Protein AF-A0A662I6E3-F1 (afdb_monomer)

Secondary structure (DSSP, 8-state):
---------------EEEEE------GGG-SEEEEE---TT-EEEEEEEESSSEEEEEEEEEEEEEE-TT-HHHHHH-EEEEEEE-TT--EEEEEEEEGGGTS-EEEPPTT-----TTS-EEEEEEEEEEE-SEEEEEEEE---EE-TTSS-EEEEEEEEEEEEEETTEEEPPS---EEEEETTEEEEE-SS-BSEEEEEEEPP-EEEEEE-TTS-TT-EEEEEETTEEEEEETT-EEEEEE-TT---EEE-----

Radius of gyration: 23.13 Å; Cα contacts (8 Å, |Δi|>4): 622; chains: 1; bounding box: 51×29×77 Å

Mean predicted aligned error: 9.6 Å

Structure (mmCIF, N/CA/C/O backbone):
data_AF-A0A662I6E3-F1
#
_entry.id   AF-A0A662I6E3-F1
#
loop_
_atom_site.group_PDB
_atom_site.id
_atom_site.type_symbol
_atom_site.label_atom_id
_atom_site.label_alt_id
_atom_site.label_comp_id
_atom_site.label_asym_id
_atom_site.label_entity_id
_atom_site.label_seq_id
_atom_site.pdbx_PDB_ins_code
_atom_site.Cartn_x
_atom_site.Cartn_y
_atom_site.Cartn_z
_atom_site.occupancy
_atom_site.B_iso_or_equiv
_atom_site.auth_seq_id
_atom_site.auth_comp_id
_atom_site.auth_asym_id
_atom_site.auth_atom_id
_atom_site.pdbx_PDB_model_num
ATOM 1 N N . MET A 1 1 ? -16.739 -11.216 46.191 1.00 29.22 1 MET A N 1
ATOM 2 C CA . MET A 1 1 ? -16.963 -11.910 44.902 1.00 29.22 1 MET A CA 1
ATOM 3 C C . MET A 1 1 ? -17.514 -10.878 43.928 1.00 29.22 1 MET A C 1
ATOM 5 O O . MET A 1 1 ? -18.617 -10.405 44.151 1.00 29.22 1 MET A O 1
ATOM 9 N N . ALA A 1 2 ? -16.731 -10.433 42.945 1.00 30.12 2 ALA A N 1
ATOM 10 C CA . ALA A 1 2 ? -17.175 -9.430 41.974 1.00 30.12 2 ALA A CA 1
ATOM 11 C C . ALA A 1 2 ? -17.729 -10.148 40.736 1.00 30.12 2 ALA A C 1
ATOM 13 O O . ALA A 1 2 ? -16.976 -10.800 40.016 1.00 30.12 2 ALA A O 1
ATOM 14 N N . ALA A 1 3 ? -19.041 -10.071 40.520 1.00 27.94 3 ALA A N 1
ATOM 15 C CA . ALA A 1 3 ? -19.680 -10.604 39.324 1.00 27.94 3 ALA A CA 1
ATOM 16 C C . ALA A 1 3 ? -19.632 -9.544 38.213 1.00 27.94 3 ALA A C 1
ATOM 18 O O . ALA A 1 3 ? -20.224 -8.475 38.343 1.00 27.94 3 ALA A O 1
ATOM 19 N N . ILE A 1 4 ? -18.912 -9.831 37.128 1.00 38.44 4 ILE A N 1
ATOM 20 C CA . ILE A 1 4 ? -18.958 -9.043 35.892 1.00 38.44 4 ILE A CA 1
ATOM 21 C C . ILE A 1 4 ? -20.093 -9.629 35.052 1.00 38.44 4 ILE A C 1
ATOM 23 O O . ILE A 1 4 ? -19.960 -10.723 34.507 1.00 38.44 4 ILE A O 1
ATOM 27 N N . LEU A 1 5 ? -21.224 -8.927 34.967 1.00 31.83 5 LEU A N 1
ATOM 28 C CA . LEU A 1 5 ? -22.332 -9.341 34.108 1.00 31.83 5 LEU A CA 1
ATOM 29 C C . LEU A 1 5 ? -22.054 -8.873 32.669 1.00 31.83 5 LEU A C 1
ATOM 31 O O . LEU A 1 5 ? -22.166 -7.690 32.351 1.00 31.83 5 LEU A O 1
ATOM 35 N N . LEU A 1 6 ? -21.665 -9.805 31.799 1.00 37.31 6 LEU A N 1
ATOM 36 C CA . LEU A 1 6 ? -21.494 -9.581 30.362 1.00 37.31 6 LEU A CA 1
ATOM 37 C C . LEU A 1 6 ? -22.781 -9.988 29.641 1.00 37.31 6 LEU A C 1
ATOM 39 O O . LEU A 1 6 ? -22.983 -11.157 29.335 1.00 37.31 6 LEU A O 1
ATOM 43 N N . ALA A 1 7 ? -23.658 -9.024 29.367 1.00 37.41 7 ALA A N 1
ATOM 44 C CA . ALA A 1 7 ? -24.759 -9.233 28.433 1.00 37.41 7 ALA A CA 1
ATOM 45 C C . ALA A 1 7 ? -24.257 -8.955 27.007 1.00 37.41 7 ALA A C 1
ATOM 47 O O . ALA A 1 7 ? -23.976 -7.809 26.652 1.00 37.41 7 ALA A O 1
ATOM 48 N N . SER A 1 8 ? -24.110 -10.004 26.199 1.00 40.50 8 SER A N 1
ATOM 49 C CA . SER A 1 8 ? -23.739 -9.927 24.785 1.00 40.50 8 SER A CA 1
ATOM 50 C C . SER A 1 8 ? -24.981 -10.094 23.906 1.00 40.50 8 SER A C 1
ATOM 52 O O . SER A 1 8 ? -25.594 -11.155 23.856 1.00 40.50 8 SER A O 1
ATOM 54 N N . PHE A 1 9 ? -25.352 -9.047 23.167 1.00 38.16 9 PHE A N 1
ATOM 55 C CA . PHE A 1 9 ? -26.290 -9.184 22.052 1.00 38.16 9 PHE A CA 1
ATOM 56 C C . PHE A 1 9 ? -25.518 -9.704 20.833 1.00 38.16 9 PHE A C 1
ATOM 58 O O . PHE A 1 9 ? -24.781 -8.954 20.190 1.00 38.16 9 PHE A O 1
ATOM 65 N N . MET A 1 10 ? -25.652 -10.998 20.531 1.00 38.78 10 MET A N 1
ATOM 66 C CA . MET A 1 10 ? -25.099 -11.589 19.311 1.00 38.78 10 MET A CA 1
ATOM 67 C C . MET A 1 10 ? -26.033 -11.309 18.130 1.00 38.78 10 MET A C 1
ATOM 69 O O . MET A 1 10 ? -27.008 -12.021 17.912 1.00 38.78 10 MET A O 1
ATOM 73 N N . CYS A 1 11 ? -25.734 -10.271 17.352 1.00 39.66 11 CYS A N 1
ATOM 74 C CA . CYS A 1 11 ? -26.300 -10.124 16.014 1.00 39.66 11 CYS A CA 1
ATOM 75 C C . CYS A 1 11 ? -25.330 -10.790 15.027 1.00 39.66 11 CYS A C 1
ATOM 77 O O . CYS A 1 11 ? -24.229 -10.281 14.807 1.00 39.66 11 CYS A O 1
ATOM 79 N N . SER A 1 12 ? -25.690 -11.957 14.480 1.00 40.47 12 SER A N 1
ATOM 80 C CA . SER A 1 12 ? -24.825 -12.706 13.560 1.00 40.47 12 SER A CA 1
ATOM 81 C C . SER A 1 12 ? -24.825 -12.067 12.165 1.00 40.47 12 SER A C 1
ATOM 83 O O . SER A 1 12 ? -25.516 -12.516 11.248 1.00 40.47 12 SER A O 1
ATOM 85 N N . CYS A 1 13 ? -24.042 -11.010 11.971 1.00 54.53 13 CYS A N 1
ATOM 86 C CA . CYS A 1 13 ? -23.680 -10.584 10.622 1.00 54.53 13 CYS A CA 1
ATOM 87 C C . CYS A 1 13 ? -22.580 -11.516 10.105 1.00 54.53 13 CYS A C 1
ATOM 89 O O . CYS A 1 13 ? -21.470 -11.517 10.637 1.00 54.53 13 CYS A O 1
ATOM 91 N N . LYS A 1 14 ? -22.889 -12.321 9.078 1.00 62.16 14 LYS A N 1
ATOM 92 C CA . LYS A 1 14 ? -21.886 -13.156 8.400 1.00 62.16 14 LYS A CA 1
ATOM 93 C C . LYS A 1 14 ? -20.721 -12.272 7.921 1.00 62.16 14 LYS A C 1
ATOM 95 O O . LYS A 1 14 ? -20.989 -11.200 7.369 1.00 62.16 14 LYS A O 1
ATOM 100 N N . PRO A 1 15 ? -19.457 -12.701 8.094 1.00 69.56 15 PRO A N 1
ATOM 101 C CA . PRO A 1 15 ? -18.309 -11.947 7.607 1.00 69.56 15 PRO A CA 1
ATOM 102 C C . PRO A 1 15 ? -18.427 -11.719 6.095 1.00 69.56 15 PRO A C 1
ATOM 104 O O . PRO A 1 15 ? -18.670 -12.662 5.340 1.00 69.56 15 PRO A O 1
ATOM 107 N N . LYS A 1 16 ? -18.292 -10.466 5.649 1.00 82.62 16 LYS A N 1
ATOM 108 C CA . LYS A 1 16 ? -18.404 -10.092 4.232 1.00 82.62 16 LYS A CA 1
ATOM 109 C C . LYS A 1 16 ? -17.028 -9.740 3.686 1.00 82.62 16 LYS A C 1
ATOM 111 O O . LYS A 1 16 ? -16.448 -8.742 4.113 1.00 82.62 16 LYS A O 1
ATOM 116 N N . SER A 1 17 ? -16.529 -10.527 2.737 1.00 92.31 17 SER A N 1
ATOM 117 C CA . SER A 1 17 ? -15.313 -10.185 1.995 1.00 92.31 17 SER A CA 1
ATOM 118 C C . SER A 1 17 ? -15.555 -8.966 1.108 1.00 92.31 17 SER A C 1
ATOM 120 O O . SER A 1 17 ? -16.603 -8.846 0.468 1.00 92.31 17 SER A O 1
ATOM 122 N N . VAL A 1 18 ? -14.593 -8.052 1.085 1.00 95.25 18 VAL A N 1
ATOM 123 C CA . VAL A 1 18 ? -14.627 -6.821 0.298 1.00 95.25 18 VAL A CA 1
ATOM 124 C C . VAL A 1 18 ? -13.259 -6.570 -0.327 1.00 95.25 18 VAL A C 1
ATOM 126 O O . VAL A 1 18 ? -12.227 -6.788 0.307 1.00 95.25 18 VAL A O 1
ATOM 129 N N . THR A 1 19 ? -13.266 -6.053 -1.551 1.00 97.12 19 THR A N 1
ATOM 130 C CA . THR A 1 19 ? -12.089 -5.462 -2.192 1.00 97.12 19 THR A CA 1
ATOM 131 C C . THR A 1 19 ? -12.363 -3.976 -2.350 1.00 97.12 19 THR A C 1
ATOM 133 O O . THR A 1 19 ? -13.330 -3.584 -3.001 1.00 97.12 19 THR A O 1
ATOM 136 N N . LEU A 1 20 ? -11.542 -3.144 -1.720 1.00 97.88 20 LEU A N 1
ATOM 137 C CA . LEU A 1 20 ? -11.624 -1.696 -1.824 1.00 97.88 20 LEU A CA 1
ATOM 138 C C . LEU A 1 20 ? -10.782 -1.237 -3.013 1.00 97.88 20 LEU A C 1
ATOM 140 O O . LEU A 1 20 ? -9.582 -1.509 -3.078 1.00 97.88 20 LEU A O 1
ATOM 144 N N . ILE A 1 21 ? -11.440 -0.549 -3.941 1.00 97.31 21 ILE A N 1
ATOM 145 C CA . ILE A 1 21 ? -10.888 -0.069 -5.207 1.00 97.31 21 ILE A CA 1
ATOM 146 C C . ILE A 1 21 ? -11.174 1.429 -5.278 1.00 97.31 21 ILE A C 1
ATOM 148 O O . ILE A 1 21 ? -12.312 1.843 -5.059 1.00 97.31 21 ILE A O 1
ATOM 152 N N . VAL A 1 22 ? -10.142 2.229 -5.539 1.00 96.50 22 VAL A N 1
ATOM 153 C CA . VAL A 1 22 ? -10.254 3.693 -5.696 1.00 96.50 22 VAL A CA 1
ATOM 154 C C . VAL A 1 22 ? -9.712 4.184 -7.038 1.00 96.50 22 VAL A C 1
ATOM 156 O O . VAL A 1 22 ? -9.749 5.381 -7.301 1.00 96.50 22 VAL A O 1
ATOM 159 N N . ASP A 1 23 ? -9.201 3.262 -7.856 1.00 95.00 23 ASP A N 1
ATOM 160 C CA . ASP A 1 23 ? -8.700 3.500 -9.205 1.00 95.00 23 ASP A CA 1
ATOM 161 C C . ASP A 1 23 ? -9.799 3.333 -10.268 1.00 95.00 23 ASP A C 1
ATOM 163 O O . ASP A 1 23 ? -10.765 2.591 -10.076 1.00 95.00 23 ASP A O 1
ATOM 167 N N . GLU A 1 24 ? -9.634 4.006 -11.409 1.00 93.38 24 GLU A N 1
ATOM 168 C CA . GLU A 1 24 ? -10.526 3.890 -12.580 1.00 93.38 24 GLU A CA 1
ATOM 169 C C . GLU A 1 24 ? -9.937 3.014 -13.703 1.00 93.38 24 GLU A C 1
ATOM 171 O O . GLU A 1 24 ? -10.413 3.033 -14.849 1.00 93.38 24 GLU A O 1
ATOM 176 N N . TYR A 1 25 ? -8.892 2.245 -13.385 1.00 88.25 25 TYR A N 1
ATOM 177 C CA . TYR A 1 25 ? -8.140 1.472 -14.364 1.00 88.25 25 TYR A CA 1
ATOM 178 C C . TYR A 1 25 ? -9.000 0.401 -15.034 1.00 88.25 25 TYR A C 1
ATOM 180 O O . TYR A 1 25 ? -9.703 -0.378 -14.383 1.00 88.25 25 TYR A O 1
ATOM 188 N N . LYS A 1 26 ? -8.903 0.359 -16.365 1.00 83.06 26 LYS A N 1
ATOM 189 C CA . LYS A 1 26 ? -9.436 -0.713 -17.202 1.00 83.06 26 LYS A CA 1
ATOM 190 C C . LYS A 1 26 ? -8.401 -1.058 -18.260 1.00 83.06 26 LYS A C 1
ATOM 192 O O . LYS A 1 26 ? -7.945 -0.167 -18.974 1.00 83.06 26 LYS A O 1
ATOM 197 N N . ASP A 1 27 ? -8.055 -2.334 -18.309 1.00 74.69 27 ASP A N 1
ATOM 198 C CA . ASP A 1 27 ? -6.959 -2.867 -19.114 1.00 74.69 27 ASP A CA 1
ATOM 199 C C . ASP A 1 27 ? -7.207 -2.701 -20.624 1.00 74.69 27 ASP A C 1
ATOM 201 O O . ASP A 1 27 ? -6.370 -2.196 -21.358 1.00 74.69 27 ASP A O 1
ATOM 205 N N . ASP A 1 28 ? -8.435 -2.976 -21.064 1.00 76.69 28 ASP A N 1
ATOM 206 C CA . ASP A 1 28 ? -8.891 -2.928 -22.460 1.00 76.69 28 ASP A CA 1
ATOM 207 C C . ASP A 1 28 ? -8.893 -1.532 -23.101 1.00 76.69 28 ASP A C 1
ATOM 209 O O . ASP A 1 28 ? -9.037 -1.404 -24.316 1.00 76.69 28 ASP A O 1
ATOM 213 N N . ARG A 1 29 ? -8.768 -0.476 -22.295 1.00 71.00 29 ARG A N 1
ATOM 214 C CA . ARG A 1 29 ? -8.809 0.912 -22.769 1.00 71.00 29 ARG A CA 1
ATOM 215 C C . ARG A 1 29 ? -7.434 1.545 -22.904 1.00 71.00 29 ARG A C 1
ATOM 217 O O . ARG A 1 29 ? -7.394 2.706 -23.302 1.00 71.00 29 ARG A O 1
ATOM 224 N N . CYS A 1 30 ? -6.358 0.853 -22.522 1.00 73.69 30 CYS A N 1
ATOM 225 C CA . CYS A 1 30 ? -5.085 1.517 -22.298 1.00 73.69 30 CYS A CA 1
ATOM 226 C C . CYS A 1 30 ? -3.969 1.150 -23.261 1.00 73.69 30 CYS A C 1
ATOM 228 O O . CYS A 1 30 ? -3.473 0.034 -23.224 1.00 73.69 30 CYS A O 1
ATOM 230 N N . GLU A 1 31 ? -3.543 2.125 -24.075 1.00 79.75 31 GLU A N 1
ATOM 231 C CA . GLU A 1 31 ? -2.404 1.959 -24.983 1.00 79.75 31 GLU A CA 1
ATOM 232 C C . GLU A 1 31 ? -1.093 2.001 -24.193 1.00 79.75 31 GLU A C 1
ATOM 234 O O . GLU A 1 31 ? -0.274 1.101 -24.316 1.00 79.75 31 GLU A O 1
ATOM 239 N N . ASN A 1 32 ? -0.915 3.010 -23.330 1.00 81.38 32 ASN A N 1
ATOM 240 C CA . ASN A 1 32 ? 0.232 3.092 -22.425 1.00 81.38 32 ASN A CA 1
ATOM 241 C C . ASN A 1 32 ? -0.200 3.495 -21.016 1.00 81.38 32 ASN A C 1
ATOM 243 O O . ASN A 1 32 ? -0.745 4.579 -20.794 1.00 81.38 32 ASN A O 1
ATOM 247 N N . GLN A 1 33 ? 0.122 2.650 -20.042 1.00 88.00 33 GLN A N 1
ATOM 248 C CA . GLN A 1 33 ? -0.055 2.959 -18.629 1.00 88.00 33 GLN A CA 1
ATOM 249 C C . GLN A 1 33 ? 1.194 3.620 -18.043 1.00 88.00 33 GLN A C 1
ATOM 251 O O . GLN A 1 33 ? 2.330 3.260 -18.360 1.00 88.00 33 GLN A O 1
ATOM 256 N N . TRP A 1 34 ? 0.994 4.569 -17.129 1.00 91.50 34 TRP A N 1
ATOM 257 C CA . TRP A 1 34 ? 2.099 5.172 -16.390 1.00 91.50 34 TRP A CA 1
ATOM 258 C C . TRP A 1 34 ? 2.487 4.339 -15.173 1.00 91.50 34 TRP A C 1
ATOM 260 O O . TRP A 1 34 ? 1.645 3.817 -14.445 1.00 91.50 34 TRP A O 1
ATOM 270 N N . PHE A 1 35 ? 3.790 4.285 -14.909 1.00 93.62 35 PHE A N 1
ATOM 271 C CA . PHE A 1 35 ? 4.342 3.588 -13.759 1.00 93.62 35 PHE A CA 1
ATOM 272 C C . PHE A 1 35 ? 5.299 4.482 -12.984 1.00 93.62 35 PHE A C 1
ATOM 274 O O . PHE A 1 35 ? 6.109 5.206 -13.567 1.00 93.62 35 PHE A O 1
ATOM 281 N N . TYR A 1 36 ? 5.256 4.373 -11.660 1.00 94.69 36 TYR A N 1
ATOM 282 C CA . TYR A 1 36 ? 6.105 5.148 -10.764 1.00 94.69 36 TYR A CA 1
ATOM 283 C C . TYR A 1 36 ? 6.921 4.256 -9.843 1.00 94.69 36 TYR A C 1
ATOM 285 O O . TYR A 1 36 ? 6.472 3.207 -9.386 1.00 94.69 36 TYR A O 1
ATOM 293 N N . THR A 1 37 ? 8.128 4.721 -9.543 1.00 95.69 37 THR A N 1
ATOM 294 C CA . THR A 1 37 ? 9.010 4.131 -8.546 1.00 95.69 37 THR A CA 1
ATOM 295 C C . THR A 1 37 ? 9.680 5.244 -7.755 1.00 95.69 37 THR A C 1
ATOM 297 O O . THR A 1 37 ? 9.936 6.332 -8.276 1.00 95.69 37 THR A O 1
ATOM 300 N N . TYR A 1 38 ? 9.964 4.960 -6.496 1.00 94.62 38 TYR A N 1
ATOM 301 C CA . TYR A 1 38 ? 10.518 5.879 -5.516 1.00 94.62 38 TYR A CA 1
ATOM 302 C C . TYR A 1 38 ? 11.676 5.238 -4.755 1.00 94.62 38 TYR A C 1
ATOM 304 O O . TYR A 1 38 ? 11.709 4.024 -4.533 1.00 94.62 38 TYR A O 1
ATOM 312 N N . GLY A 1 39 ? 12.622 6.076 -4.344 1.00 90.31 39 GLY A N 1
ATOM 313 C CA . GLY A 1 39 ? 13.731 5.752 -3.453 1.00 90.31 39 GLY A CA 1
ATOM 314 C C . GLY A 1 39 ? 13.775 6.771 -2.315 1.00 90.31 39 GLY A C 1
ATOM 315 O O . GLY A 1 39 ? 12.956 7.687 -2.275 1.00 90.31 39 GLY A O 1
ATOM 316 N N . GLY A 1 40 ? 14.719 6.613 -1.386 1.00 81.50 40 GLY A N 1
ATOM 317 C CA . GLY A 1 40 ? 14.973 7.629 -0.357 1.00 81.50 40 GLY A CA 1
ATOM 318 C C . GLY A 1 40 ? 13.834 7.861 0.643 1.00 81.50 40 GLY A C 1
ATOM 319 O O . GLY A 1 40 ? 13.737 8.953 1.176 1.00 81.50 40 GLY A O 1
ATOM 320 N N . GLY A 1 41 ? 12.976 6.865 0.900 1.00 88.12 41 GLY A N 1
ATOM 321 C CA . GLY A 1 41 ? 11.922 6.967 1.923 1.00 88.12 41 GLY A CA 1
ATOM 322 C C . GLY A 1 41 ? 10.577 7.518 1.439 1.00 88.12 41 GLY A C 1
ATOM 323 O O . GLY A 1 41 ? 9.639 7.587 2.230 1.00 88.12 41 GLY A O 1
ATOM 324 N N . LEU A 1 42 ? 10.439 7.834 0.148 1.00 95.12 42 LEU A N 1
ATOM 325 C CA . LEU A 1 42 ? 9.156 8.180 -0.467 1.00 95.12 42 LEU A CA 1
ATOM 326 C C . LEU A 1 42 ? 8.302 6.928 -0.726 1.00 95.12 42 LEU A C 1
ATOM 328 O O . LEU A 1 42 ? 8.776 5.928 -1.269 1.00 95.12 42 LEU A O 1
ATOM 332 N N . GLY A 1 43 ? 7.027 7.003 -0.355 1.00 97.31 43 GLY A N 1
ATOM 333 C CA . GLY A 1 43 ? 6.041 5.939 -0.508 1.00 97.31 43 GLY A CA 1
ATOM 334 C C . GLY A 1 43 ? 4.853 6.350 -1.376 1.00 97.31 43 GLY A C 1
ATOM 335 O O . GLY A 1 43 ? 4.334 7.467 -1.273 1.00 97.31 43 GLY A O 1
ATOM 336 N N . ALA A 1 44 ? 4.393 5.411 -2.201 1.00 98.38 44 ALA A N 1
ATOM 337 C CA . ALA A 1 44 ? 3.135 5.493 -2.931 1.00 98.38 44 ALA A CA 1
ATOM 338 C C . ALA A 1 44 ? 1.977 5.227 -1.961 1.00 98.38 44 ALA A C 1
ATOM 340 O O . ALA A 1 44 ? 1.817 4.106 -1.481 1.00 98.38 44 ALA A O 1
ATOM 341 N N . CYS A 1 45 ? 1.203 6.257 -1.627 1.00 98.62 45 CYS A N 1
ATOM 342 C CA . CYS A 1 45 ? 0.149 6.184 -0.618 1.00 98.62 45 CYS A CA 1
ATOM 343 C C . CYS A 1 45 ? -1.236 6.250 -1.256 1.00 98.62 45 CYS A C 1
ATOM 345 O O . CYS A 1 45 ? -1.483 7.104 -2.104 1.00 98.62 45 CYS A O 1
ATOM 347 N N . VAL A 1 46 ? -2.144 5.382 -0.808 1.00 98.75 46 VAL A N 1
ATOM 348 C CA . VAL A 1 46 ? -3.549 5.347 -1.222 1.00 98.75 46 VAL A CA 1
ATOM 349 C C . VAL A 1 46 ? -4.451 5.409 0.002 1.00 98.75 46 VAL A C 1
ATOM 351 O O . VAL A 1 46 ? -4.288 4.643 0.955 1.00 98.75 46 VAL A O 1
ATOM 354 N N . LYS A 1 47 ? -5.415 6.327 -0.030 1.00 98.62 47 LYS A N 1
ATOM 355 C CA . LYS A 1 47 ? -6.457 6.473 0.984 1.00 98.62 47 LYS A CA 1
ATOM 356 C C . LYS A 1 47 ? -7.671 5.631 0.611 1.00 98.62 47 LYS A C 1
ATOM 358 O O . LYS A 1 47 ? -8.228 5.775 -0.472 1.00 98.62 47 LYS A O 1
ATOM 363 N N . PHE A 1 48 ? -8.141 4.831 1.555 1.00 98.44 48 PHE A N 1
ATOM 364 C CA . PHE A 1 48 ? -9.372 4.057 1.435 1.00 98.44 48 PHE A CA 1
ATOM 365 C C . PHE A 1 48 ? -10.405 4.524 2.453 1.00 98.44 48 PHE A C 1
ATOM 367 O O . PHE A 1 48 ? -10.062 5.096 3.488 1.00 98.44 48 PHE A O 1
ATOM 374 N N . SER A 1 49 ? -11.674 4.232 2.176 1.00 96.44 49 SER A N 1
ATOM 375 C CA . SER A 1 49 ? -12.765 4.362 3.142 1.00 96.44 49 SER A CA 1
ATOM 376 C C . SER A 1 49 ? -13.244 2.972 3.540 1.00 96.44 49 SER A C 1
ATOM 378 O O . SER A 1 49 ? -13.672 2.193 2.691 1.00 96.44 49 SER A O 1
ATOM 380 N N . SER A 1 50 ? -13.155 2.650 4.828 1.00 92.50 50 SER A N 1
ATOM 381 C CA . SER A 1 50 ? -13.594 1.363 5.352 1.00 92.50 50 SER A CA 1
ATOM 382 C C . SER A 1 50 ? -15.122 1.329 5.502 1.00 92.50 50 SER A C 1
ATOM 384 O O . SER A 1 50 ? -15.682 2.230 6.134 1.00 92.50 50 SER A O 1
ATOM 386 N N . PRO A 1 51 ? -15.811 0.281 5.006 1.00 89.69 51 PRO A N 1
ATOM 387 C CA . PRO A 1 51 ? -17.260 0.117 5.163 1.00 89.69 51 PRO A CA 1
ATOM 388 C C . PRO A 1 51 ? -17.680 -0.281 6.592 1.00 89.69 51 PRO A C 1
ATOM 390 O O . PRO A 1 51 ? -18.866 -0.429 6.873 1.00 89.69 51 PRO A O 1
ATOM 393 N N . GLY A 1 52 ? -16.722 -0.491 7.498 1.00 87.69 52 GLY A N 1
ATOM 394 C CA . GLY A 1 52 ? -16.951 -0.938 8.870 1.00 87.69 52 GLY A CA 1
ATOM 395 C C . GLY A 1 52 ? -15.633 -1.114 9.619 1.00 87.69 52 GLY A C 1
ATOM 396 O O . GLY A 1 52 ? -14.636 -0.483 9.279 1.00 87.69 52 GLY A O 1
ATOM 397 N N . PHE A 1 53 ? -15.600 -1.986 10.624 1.00 87.38 53 PHE A N 1
ATOM 398 C CA . PHE A 1 53 ? -14.319 -2.553 11.048 1.00 87.38 53 PHE A CA 1
ATOM 399 C C . PHE A 1 53 ? -13.913 -3.604 10.021 1.00 87.38 53 PHE A C 1
ATOM 401 O O . PHE A 1 53 ? -14.710 -4.474 9.669 1.00 87.38 53 PHE A O 1
ATOM 408 N N . LEU A 1 54 ? -12.691 -3.501 9.519 1.00 91.12 54 LEU A N 1
ATOM 409 C CA . LEU A 1 54 ? -12.211 -4.313 8.409 1.00 91.12 54 LEU A CA 1
ATOM 410 C C . LEU A 1 54 ? -10.920 -5.005 8.824 1.00 91.12 54 LEU A C 1
ATOM 412 O O . LEU A 1 54 ? -9.951 -4.342 9.196 1.00 91.12 54 LEU A O 1
ATOM 416 N N . ARG A 1 55 ? -10.898 -6.337 8.740 1.00 93.25 55 ARG A N 1
ATOM 417 C CA . ARG A 1 55 ? -9.653 -7.104 8.778 1.00 93.25 55 ARG A CA 1
ATOM 418 C C . ARG A 1 55 ? -9.103 -7.156 7.362 1.00 93.25 55 ARG A C 1
ATOM 420 O O . ARG A 1 55 ? -9.651 -7.867 6.528 1.00 93.25 55 ARG A O 1
ATOM 427 N N . ILE A 1 56 ? -8.057 -6.390 7.091 1.00 96.19 56 ILE A N 1
ATOM 428 C CA . ILE A 1 56 ? -7.323 -6.461 5.830 1.00 96.19 56 ILE A CA 1
ATOM 429 C C . ILE A 1 56 ? -6.537 -7.769 5.844 1.00 96.19 56 ILE A C 1
ATOM 431 O O . ILE A 1 56 ? -5.765 -8.011 6.775 1.00 96.19 56 ILE A O 1
ATOM 435 N N . THR A 1 57 ? -6.782 -8.598 4.833 1.00 96.12 57 THR A N 1
ATOM 436 C CA . THR A 1 57 ? -6.163 -9.917 4.631 1.00 96.12 57 THR A CA 1
ATOM 437 C C . THR A 1 57 ? -5.163 -9.912 3.478 1.00 96.12 57 THR A C 1
ATOM 439 O O . THR A 1 57 ? -4.343 -10.821 3.356 1.00 96.12 57 THR A O 1
ATOM 442 N N . GLY A 1 58 ? -5.206 -8.888 2.624 1.00 98.00 58 GLY A N 1
ATOM 443 C CA . GLY A 1 58 ? -4.233 -8.728 1.559 1.00 98.00 58 GLY A CA 1
ATOM 444 C C . GLY A 1 58 ? -4.260 -7.350 0.922 1.00 98.00 58 GLY A C 1
ATOM 445 O O . GLY A 1 58 ? -5.267 -6.644 0.949 1.00 98.00 58 GLY A O 1
ATOM 446 N N . ILE A 1 59 ? -3.133 -6.968 0.338 1.00 98.75 59 ILE A N 1
ATOM 447 C CA . ILE A 1 59 ? -2.987 -5.764 -0.475 1.00 98.75 59 ILE A CA 1
ATOM 448 C C . ILE A 1 59 ? -2.630 -6.211 -1.885 1.00 98.75 59 ILE A C 1
ATOM 450 O O . ILE A 1 59 ? -1.632 -6.901 -2.082 1.00 98.75 59 ILE A O 1
ATOM 454 N N . ARG A 1 60 ? -3.441 -5.825 -2.869 1.00 98.50 60 ARG A N 1
ATOM 455 C CA . ARG A 1 60 ? -3.108 -6.030 -4.277 1.00 98.50 60 ARG A CA 1
ATOM 456 C C . ARG A 1 60 ? -2.345 -4.836 -4.809 1.00 98.50 60 ARG A C 1
ATOM 458 O O . ARG A 1 60 ? -2.782 -3.705 -4.617 1.00 98.50 60 ARG A O 1
ATOM 465 N N . ILE A 1 61 ? -1.251 -5.092 -5.511 1.00 98.62 61 ILE A N 1
ATOM 466 C CA . ILE A 1 61 ? -0.425 -4.066 -6.147 1.00 98.62 61 ILE A CA 1
ATOM 467 C C . ILE A 1 61 ? -0.242 -4.472 -7.604 1.00 98.62 61 ILE A C 1
ATOM 469 O O . ILE A 1 61 ? 0.222 -5.581 -7.870 1.00 98.62 61 ILE A O 1
ATOM 473 N N . TYR A 1 62 ? -0.604 -3.598 -8.539 1.00 97.62 62 TYR A N 1
ATOM 474 C CA . TYR A 1 62 ? -0.261 -3.790 -9.944 1.00 97.62 62 TYR A CA 1
ATOM 475 C C . TYR A 1 62 ? 1.129 -3.228 -10.208 1.00 97.62 62 TYR A C 1
ATOM 477 O O . TYR A 1 62 ? 1.375 -2.033 -10.009 1.00 97.62 62 TYR A O 1
ATOM 485 N N . GLY A 1 63 ? 2.051 -4.079 -10.639 1.00 96.94 63 GLY A N 1
ATOM 486 C CA . GLY A 1 63 ? 3.413 -3.632 -10.868 1.00 96.94 63 GLY A CA 1
ATOM 487 C C . GLY A 1 63 ? 4.349 -4.699 -11.398 1.00 96.94 63 GLY A C 1
ATOM 488 O O . GLY A 1 63 ? 3.980 -5.850 -11.618 1.00 96.94 63 GLY A O 1
ATOM 489 N N . THR A 1 64 ? 5.588 -4.276 -11.594 1.00 97.19 64 THR A N 1
ATOM 490 C CA . THR A 1 64 ? 6.725 -5.081 -12.051 1.00 97.19 64 THR A CA 1
ATOM 491 C C . THR A 1 64 ? 7.994 -4.441 -11.510 1.00 97.19 64 THR A C 1
ATOM 493 O O . THR A 1 64 ? 7.998 -3.244 -11.216 1.00 97.19 64 THR A O 1
ATOM 496 N N . TYR A 1 65 ? 9.100 -5.173 -11.409 1.00 95.81 65 TYR A N 1
ATOM 497 C CA . TYR A 1 65 ? 10.387 -4.529 -11.141 1.00 95.81 65 TYR A CA 1
ATOM 498 C C . TYR A 1 65 ? 11.295 -4.541 -12.363 1.00 95.81 65 TYR A C 1
ATOM 500 O O . TYR A 1 65 ? 11.311 -5.471 -13.166 1.00 95.81 65 TYR A O 1
ATOM 508 N N . LYS A 1 66 ? 12.055 -3.462 -12.496 1.00 93.44 66 LYS A N 1
ATOM 509 C CA . LYS A 1 66 ? 13.058 -3.263 -13.537 1.00 93.44 66 LYS A CA 1
ATOM 510 C C . LYS A 1 66 ? 14.435 -3.470 -12.924 1.00 93.44 66 LYS A C 1
ATOM 512 O O . LYS A 1 66 ? 14.668 -3.051 -11.787 1.00 93.44 66 LYS A O 1
ATOM 517 N N . TYR A 1 67 ? 15.370 -3.998 -13.703 1.00 93.31 67 TYR A N 1
ATOM 518 C CA . TYR A 1 67 ? 16.798 -3.940 -13.398 1.00 93.31 67 TYR A CA 1
ATOM 519 C C . TYR A 1 67 ? 17.644 -3.684 -14.648 1.00 93.31 67 TYR A C 1
ATOM 521 O O . TYR A 1 67 ? 17.268 -4.035 -15.766 1.00 93.31 67 TYR A O 1
ATOM 529 N N . ASN A 1 68 ? 18.804 -3.062 -14.465 1.00 91.12 68 ASN A N 1
ATOM 530 C CA . ASN A 1 68 ? 19.825 -2.934 -15.500 1.00 91.12 68 ASN A CA 1
ATOM 531 C C . ASN A 1 68 ? 20.735 -4.176 -15.510 1.00 91.12 68 ASN A C 1
ATOM 533 O O . ASN A 1 68 ? 20.750 -4.974 -14.567 1.00 91.12 68 ASN A O 1
ATOM 537 N N . TRP A 1 69 ? 21.521 -4.338 -16.577 1.00 87.75 69 TRP A N 1
ATOM 538 C CA . TRP A 1 69 ? 22.518 -5.408 -16.663 1.00 87.75 69 TRP A CA 1
ATOM 539 C C . TRP A 1 69 ? 23.461 -5.386 -15.448 1.00 87.75 69 TRP A C 1
ATOM 541 O O . TRP A 1 69 ? 23.911 -4.322 -15.029 1.00 87.75 69 TRP A O 1
ATOM 551 N N . GLY A 1 70 ? 23.711 -6.553 -14.849 1.00 89.81 70 GLY A N 1
ATOM 552 C CA . GLY A 1 70 ? 24.513 -6.687 -13.625 1.00 89.81 70 GLY A CA 1
ATOM 553 C C . GLY A 1 70 ? 23.778 -6.401 -12.306 1.00 89.81 70 GLY A C 1
ATOM 554 O O . GLY A 1 70 ? 24.345 -6.663 -11.249 1.00 89.81 70 GLY A O 1
ATOM 555 N N . PHE A 1 71 ? 22.521 -5.934 -12.342 1.00 94.06 71 PHE A N 1
ATOM 556 C CA . PHE A 1 71 ? 21.729 -5.611 -11.141 1.00 94.06 71 PHE A CA 1
ATOM 557 C C . PHE A 1 71 ? 20.592 -6.590 -10.839 1.00 94.06 71 PHE A C 1
ATOM 559 O O . PHE A 1 71 ? 19.829 -6.367 -9.900 1.00 94.06 71 PHE A O 1
ATOM 566 N N . LYS A 1 72 ? 20.456 -7.675 -11.614 1.00 94.81 72 LYS A N 1
ATOM 567 C CA . LYS A 1 72 ? 19.363 -8.644 -11.442 1.00 94.81 72 LYS A CA 1
ATOM 568 C C . LYS A 1 72 ? 19.299 -9.180 -10.012 1.00 94.81 72 LYS A C 1
ATOM 570 O O . LYS A 1 72 ? 18.259 -9.094 -9.378 1.00 94.81 72 LYS A O 1
ATOM 575 N N . ASN A 1 73 ? 20.417 -9.673 -9.480 1.00 96.31 73 ASN A N 1
ATOM 576 C CA . ASN A 1 73 ? 20.439 -10.265 -8.142 1.00 96.31 73 ASN A CA 1
ATOM 577 C C . ASN A 1 73 ? 20.090 -9.237 -7.057 1.00 96.31 73 ASN A C 1
ATOM 579 O O . ASN A 1 73 ? 19.390 -9.567 -6.104 1.00 96.31 73 ASN A O 1
ATOM 583 N N . GLN A 1 74 ? 20.550 -7.994 -7.195 1.00 96.56 74 GLN A N 1
ATOM 584 C CA . GLN A 1 74 ? 20.217 -6.908 -6.278 1.00 96.56 74 GLN A CA 1
ATOM 585 C C . GLN A 1 74 ? 18.726 -6.587 -6.348 1.00 96.56 74 GLN A C 1
ATOM 587 O O . GLN A 1 74 ? 18.097 -6.452 -5.308 1.00 96.56 74 GLN A O 1
ATOM 592 N N . ALA A 1 75 ? 18.154 -6.517 -7.551 1.00 95.38 75 ALA A N 1
ATOM 593 C CA . ALA A 1 75 ? 16.737 -6.248 -7.752 1.00 95.38 75 ALA A CA 1
ATOM 594 C C . ALA A 1 75 ? 15.850 -7.379 -7.223 1.00 95.38 75 ALA A C 1
ATOM 596 O O . ALA A 1 75 ? 14.912 -7.111 -6.480 1.00 95.38 75 ALA A O 1
ATOM 597 N N . ASP A 1 76 ? 16.185 -8.631 -7.543 1.00 96.50 76 ASP A N 1
ATOM 598 C CA . ASP A 1 76 ? 15.453 -9.816 -7.097 1.00 96.50 76 ASP A CA 1
ATOM 599 C C . ASP A 1 76 ? 15.400 -9.872 -5.566 1.00 96.50 76 ASP A C 1
ATOM 601 O O . ASP A 1 76 ? 14.357 -10.182 -4.997 1.00 96.50 76 ASP A O 1
ATOM 605 N N . ASN A 1 77 ? 16.515 -9.545 -4.899 1.00 97.06 77 ASN A N 1
ATOM 606 C CA . ASN A 1 77 ? 16.651 -9.524 -3.439 1.00 97.06 77 ASN A CA 1
ATOM 607 C C . ASN A 1 77 ? 16.247 -8.204 -2.778 1.00 97.06 77 ASN A C 1
ATOM 609 O O . ASN A 1 77 ? 16.259 -8.134 -1.549 1.00 97.06 77 ASN A O 1
ATOM 613 N N . ASN A 1 78 ? 15.888 -7.175 -3.547 1.00 97.12 78 ASN A N 1
ATOM 614 C CA . ASN A 1 78 ? 15.485 -5.909 -2.960 1.00 97.12 78 ASN A CA 1
ATOM 615 C C . ASN A 1 78 ? 14.132 -6.047 -2.260 1.00 97.12 78 ASN A C 1
ATOM 617 O O . ASN A 1 78 ? 13.301 -6.890 -2.616 1.00 97.12 78 ASN A O 1
ATOM 621 N N . LEU A 1 79 ? 13.920 -5.198 -1.259 1.00 97.50 79 LEU A N 1
ATOM 622 C CA . LEU A 1 79 ? 12.72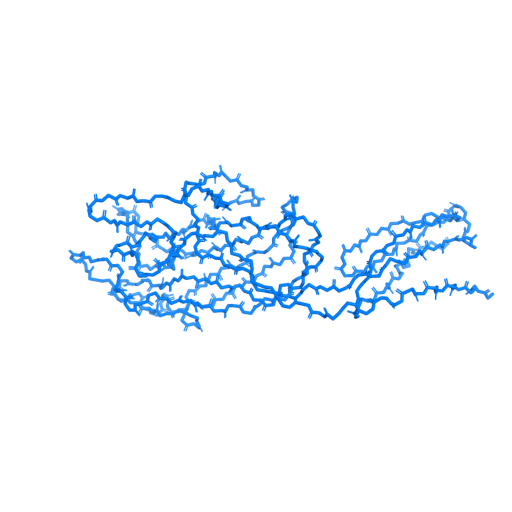1 -5.221 -0.437 1.00 97.50 79 LEU A CA 1
ATOM 623 C C . LEU A 1 79 ? 11.843 -4.011 -0.730 1.00 97.50 79 LEU A C 1
ATOM 625 O O . LEU A 1 79 ? 12.348 -2.895 -0.827 1.00 97.50 79 LEU A O 1
ATOM 629 N N . PHE A 1 80 ? 10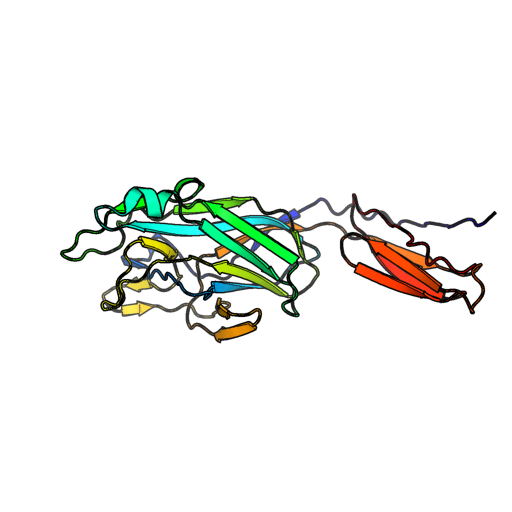.531 -4.212 -0.803 1.00 98.06 80 PHE A N 1
ATOM 630 C CA . PHE A 1 80 ? 9.547 -3.134 -0.701 1.00 98.06 80 PHE A CA 1
ATOM 631 C C . PHE A 1 80 ? 8.863 -3.250 0.648 1.00 98.06 80 PHE A C 1
ATOM 633 O O . PHE A 1 80 ? 8.756 -4.343 1.200 1.00 98.06 80 PHE A O 1
ATOM 640 N N . THR A 1 81 ? 8.387 -2.135 1.180 1.00 98.31 81 THR A N 1
ATOM 641 C CA . THR A 1 81 ? 7.676 -2.120 2.460 1.00 98.31 81 THR A CA 1
ATOM 642 C C . THR A 1 81 ? 6.228 -1.724 2.233 1.00 98.31 81 THR A C 1
ATOM 644 O O . THR A 1 81 ? 5.964 -0.756 1.523 1.00 98.31 81 THR A O 1
ATOM 647 N N . ILE A 1 82 ? 5.301 -2.443 2.862 1.00 98.69 82 ILE A N 1
ATOM 648 C CA . ILE A 1 82 ? 3.905 -2.024 2.985 1.00 98.69 82 ILE A CA 1
ATOM 649 C C . ILE A 1 82 ? 3.696 -1.480 4.392 1.00 98.69 82 ILE A C 1
ATOM 651 O O . ILE A 1 82 ? 4.025 -2.144 5.375 1.00 98.69 82 ILE A O 1
ATOM 655 N N . GLU A 1 83 ? 3.104 -0.295 4.486 1.00 98.44 83 GLU A N 1
ATOM 656 C CA . GLU A 1 83 ? 2.528 0.226 5.719 1.00 98.44 83 GLU A CA 1
ATOM 657 C C . GLU A 1 83 ? 1.011 0.334 5.612 1.00 98.44 83 GLU A C 1
ATOM 659 O O . GLU A 1 83 ? 0.472 0.693 4.564 1.00 98.44 83 GLU A O 1
ATOM 664 N N . VAL A 1 84 ? 0.331 0.097 6.734 1.00 98.56 84 VAL A N 1
ATOM 665 C CA . VAL A 1 84 ? -1.072 0.479 6.914 1.00 98.56 84 VAL A CA 1
ATOM 666 C C . VAL A 1 84 ? -1.172 1.441 8.086 1.00 98.56 84 VAL A C 1
ATOM 668 O O . VAL A 1 84 ? -0.633 1.180 9.167 1.00 98.56 84 VAL A O 1
ATOM 671 N N . ARG A 1 85 ? -1.866 2.558 7.869 1.00 97.94 85 ARG A N 1
ATOM 672 C CA . ARG A 1 85 ? -2.068 3.616 8.864 1.00 97.94 85 ARG A CA 1
ATOM 673 C C . ARG A 1 85 ? -3.539 3.955 9.040 1.00 97.94 85 ARG A C 1
ATOM 675 O O . ARG A 1 85 ? -4.317 3.856 8.093 1.00 97.94 85 ARG A O 1
ATOM 682 N N . ASP A 1 86 ? -3.918 4.366 10.247 1.00 95.31 86 ASP A N 1
ATOM 683 C CA . ASP A 1 86 ? -5.285 4.808 10.545 1.00 95.31 86 ASP A CA 1
ATOM 684 C C . ASP A 1 86 ? -5.597 6.207 9.969 1.00 95.31 86 ASP A C 1
ATOM 686 O O . ASP A 1 86 ? -4.765 6.846 9.320 1.00 95.31 86 ASP A O 1
ATOM 690 N N . SER A 1 87 ? -6.807 6.716 10.219 1.00 94.12 87 SER A N 1
ATOM 691 C CA . SER A 1 87 ? -7.244 8.044 9.763 1.00 94.12 87 SER A CA 1
ATOM 692 C C . SER A 1 87 ? -6.408 9.208 10.309 1.00 94.12 87 SER A C 1
ATOM 694 O O . SER A 1 87 ? -6.420 10.286 9.715 1.00 94.12 87 SER A O 1
ATOM 696 N N . ARG A 1 88 ? -5.687 8.998 11.416 1.00 94.88 88 ARG A N 1
ATOM 697 C CA . ARG A 1 88 ? -4.787 9.959 12.070 1.00 94.88 88 ARG A CA 1
ATOM 698 C C . ARG A 1 88 ? -3.321 9.721 11.702 1.00 94.88 88 ARG A C 1
ATOM 700 O O . ARG A 1 88 ? -2.449 10.342 12.298 1.00 94.88 88 ARG A O 1
ATOM 707 N N . LEU A 1 89 ? -3.059 8.852 10.723 1.00 95.19 89 LEU A N 1
ATOM 708 C CA . LEU A 1 89 ? -1.729 8.446 10.271 1.00 95.19 89 LEU A CA 1
ATOM 709 C C . LEU A 1 89 ? -0.906 7.677 11.319 1.00 95.19 89 LEU A C 1
ATOM 711 O O . LEU A 1 89 ? 0.306 7.524 11.147 1.00 95.19 89 LEU A O 1
ATOM 715 N N . ASN A 1 90 ? -1.530 7.125 12.362 1.00 95.00 90 ASN A N 1
ATOM 716 C CA . ASN A 1 90 ? -0.829 6.229 13.280 1.00 95.00 90 ASN A CA 1
ATOM 717 C C . ASN A 1 90 ? -0.492 4.919 12.568 1.00 95.00 90 ASN A C 1
ATOM 719 O O . ASN A 1 90 ? -1.322 4.369 11.841 1.00 95.00 90 ASN A O 1
ATOM 723 N N . LEU A 1 91 ? 0.720 4.410 12.793 1.00 96.00 91 LEU A N 1
ATOM 724 C CA . LEU A 1 91 ? 1.173 3.151 12.211 1.00 96.00 91 LEU A CA 1
ATOM 725 C C . LEU A 1 91 ? 0.445 1.963 12.847 1.00 96.00 91 LEU A C 1
ATOM 727 O O . LEU A 1 91 ? 0.538 1.758 14.054 1.00 96.00 91 LEU A O 1
ATOM 731 N N . LEU A 1 92 ? -0.250 1.174 12.025 1.00 94.38 92 LEU A N 1
ATOM 732 C CA . LEU A 1 92 ? -0.947 -0.045 12.453 1.00 94.38 92 LEU A CA 1
ATOM 733 C C . LEU A 1 92 ? -0.212 -1.315 12.021 1.00 94.38 92 LEU A C 1
ATOM 735 O O . LEU A 1 92 ? -0.282 -2.334 12.703 1.00 94.38 92 LEU A O 1
ATOM 739 N N . PHE A 1 93 ? 0.463 -1.266 10.874 1.00 97.31 93 PHE A N 1
ATOM 740 C CA . PHE A 1 93 ? 1.180 -2.397 10.295 1.00 97.31 93 PHE A CA 1
ATOM 741 C C . PHE A 1 93 ? 2.351 -1.900 9.453 1.00 97.31 93 PHE A C 1
ATOM 743 O O . PHE A 1 93 ? 2.212 -0.898 8.750 1.00 97.31 93 PHE A O 1
ATOM 750 N N . ARG A 1 94 ? 3.477 -2.616 9.510 1.00 97.69 94 ARG A N 1
ATOM 751 C CA . ARG A 1 94 ? 4.647 -2.405 8.657 1.00 97.69 94 ARG A CA 1
ATOM 752 C C . ARG A 1 94 ? 5.366 -3.727 8.442 1.00 97.69 94 ARG A C 1
ATOM 754 O O . ARG A 1 94 ? 5.830 -4.322 9.409 1.00 97.69 94 ARG A O 1
ATOM 761 N N . GLU A 1 95 ? 5.523 -4.132 7.192 1.00 98.31 95 GLU A N 1
ATOM 762 C CA . GLU A 1 95 ? 6.287 -5.329 6.838 1.00 98.31 95 GLU A CA 1
ATOM 763 C C . GLU A 1 95 ? 6.991 -5.138 5.495 1.00 98.31 95 GLU A C 1
ATOM 765 O O . GLU A 1 95 ? 6.552 -4.342 4.660 1.00 98.31 95 GLU A O 1
ATOM 770 N N . SER A 1 96 ? 8.120 -5.825 5.314 1.00 97.94 96 SER A N 1
ATOM 771 C CA . SER A 1 96 ? 8.917 -5.756 4.091 1.00 97.94 96 SER A CA 1
ATOM 772 C C . SER A 1 96 ? 8.936 -7.091 3.364 1.00 97.94 96 SER A C 1
ATOM 774 O O . SER A 1 96 ? 9.044 -8.145 3.980 1.00 97.94 96 SER A O 1
ATOM 776 N N . TYR A 1 97 ? 8.885 -7.022 2.040 1.00 98.19 97 TYR A N 1
ATOM 777 C CA . TYR A 1 97 ? 8.727 -8.160 1.150 1.00 98.19 97 TYR A CA 1
ATOM 778 C C . TYR A 1 97 ? 9.735 -8.085 0.014 1.00 98.19 97 TYR A C 1
ATOM 780 O O . TYR A 1 97 ? 10.051 -7.007 -0.485 1.00 98.19 97 TYR A O 1
ATOM 788 N N . LYS A 1 98 ? 10.219 -9.244 -0.423 1.00 98.00 98 LYS A N 1
ATOM 789 C CA . LYS A 1 98 ? 11.169 -9.358 -1.528 1.00 98.00 98 LYS A CA 1
ATOM 790 C C . LYS A 1 98 ? 10.471 -9.201 -2.881 1.00 98.00 98 LYS A C 1
ATOM 792 O O . LYS A 1 98 ? 9.380 -9.735 -3.074 1.00 98.00 98 LYS A O 1
ATOM 797 N N . TYR A 1 99 ? 11.100 -8.499 -3.826 1.00 96.62 99 TYR A N 1
ATOM 798 C CA . TYR A 1 99 ? 10.502 -8.193 -5.139 1.00 96.62 99 TYR A CA 1
ATOM 799 C C . TYR A 1 99 ? 10.146 -9.461 -5.899 1.00 96.62 99 TYR A C 1
ATOM 801 O O . TYR A 1 99 ? 8.994 -9.651 -6.295 1.00 96.62 99 TYR A O 1
ATOM 809 N N . SER A 1 100 ? 11.125 -10.355 -6.039 1.00 97.44 100 SER A N 1
ATOM 810 C CA . SER A 1 100 ? 10.982 -11.574 -6.834 1.00 97.44 100 SER A CA 1
ATOM 811 C C . SER A 1 100 ? 10.012 -12.592 -6.231 1.00 97.44 100 SER A C 1
ATOM 813 O O . SER A 1 100 ? 9.715 -13.593 -6.873 1.00 97.44 100 SER A O 1
ATOM 815 N N . SER A 1 101 ? 9.553 -12.389 -4.991 1.00 97.94 101 SER A N 1
ATOM 816 C CA . SER A 1 101 ? 8.535 -13.249 -4.381 1.00 97.94 101 SER A CA 1
ATOM 817 C C . SER A 1 101 ? 7.135 -12.977 -4.934 1.00 97.94 101 SER A C 1
ATOM 819 O O . SER A 1 101 ? 6.271 -13.838 -4.812 1.00 97.94 101 SER A O 1
ATOM 821 N N . TYR A 1 102 ? 6.904 -11.793 -5.510 1.00 97.75 102 TYR A N 1
ATOM 822 C CA . TYR A 1 102 ? 5.557 -11.323 -5.847 1.00 97.75 102 TYR A CA 1
ATOM 823 C C . TYR A 1 102 ? 5.425 -10.756 -7.255 1.00 97.75 102 TYR A C 1
ATOM 825 O O . TYR A 1 102 ? 4.356 -10.855 -7.847 1.00 97.75 102 TYR A O 1
ATOM 833 N N . PHE A 1 103 ? 6.485 -10.165 -7.796 1.00 97.62 103 PHE A N 1
ATOM 834 C CA . PHE A 1 103 ? 6.451 -9.484 -9.084 1.00 97.62 103 PHE A CA 1
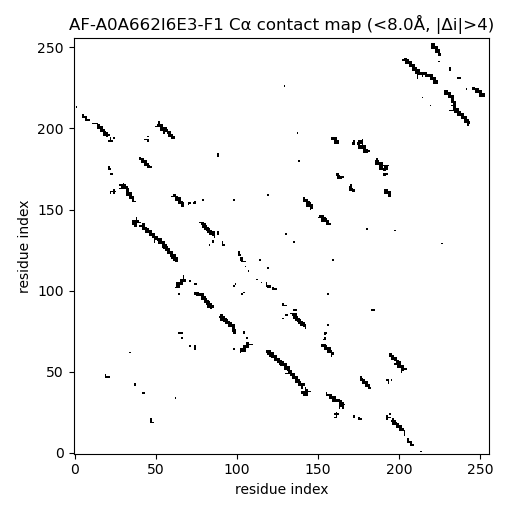ATOM 835 C C . PHE A 1 103 ? 7.365 -10.179 -10.088 1.00 97.62 103 PHE A C 1
ATOM 837 O O . PHE A 1 103 ? 8.332 -10.842 -9.711 1.00 97.62 103 PHE A O 1
ATOM 844 N N . LYS A 1 104 ? 7.087 -9.991 -11.379 1.00 95.00 104 LYS A N 1
ATOM 845 C CA . LYS A 1 104 ? 8.036 -10.336 -12.438 1.00 95.00 104 LYS A CA 1
ATOM 846 C C . LYS A 1 104 ? 9.079 -9.227 -12.571 1.00 95.00 104 LYS A C 1
ATOM 848 O O . LYS A 1 104 ? 8.782 -8.043 -12.408 1.00 95.00 104 LYS A O 1
ATOM 853 N N . GLY A 1 105 ? 10.313 -9.637 -12.836 1.00 93.50 105 GLY A N 1
ATOM 854 C CA . GLY A 1 105 ? 11.417 -8.744 -13.146 1.00 93.50 105 GLY A CA 1
ATOM 855 C C . GLY A 1 105 ? 11.658 -8.692 -14.646 1.00 93.50 105 GLY A C 1
ATOM 856 O O . GLY A 1 105 ? 11.603 -9.731 -15.301 1.00 93.50 105 GLY A O 1
ATOM 857 N N . PHE A 1 106 ? 11.998 -7.523 -15.182 1.00 93.06 106 PHE A N 1
ATOM 858 C CA . PHE A 1 106 ? 12.491 -7.406 -16.552 1.00 93.06 106 PHE A CA 1
ATOM 859 C C . PHE A 1 106 ? 13.801 -6.622 -16.604 1.00 93.06 106 PHE A C 1
ATOM 861 O O . PHE A 1 106 ? 14.041 -5.685 -15.832 1.00 93.06 106 PHE A O 1
ATOM 868 N N . GLN A 1 107 ? 14.660 -7.013 -17.544 1.00 91.06 107 GLN A N 1
ATOM 869 C CA . GLN A 1 107 ? 15.893 -6.293 -17.806 1.00 91.06 107 GLN A CA 1
ATOM 870 C C . GLN A 1 107 ? 15.616 -5.133 -18.761 1.00 91.06 107 GLN A C 1
ATOM 872 O O . GLN A 1 107 ? 15.155 -5.339 -19.881 1.00 91.06 107 GLN A O 1
ATOM 877 N N . SER A 1 108 ? 15.949 -3.913 -18.351 1.00 82.56 108 SER A N 1
ATOM 878 C CA . SER A 1 108 ? 15.904 -2.759 -19.249 1.00 82.56 108 SER A CA 1
ATOM 879 C C . SER A 1 108 ? 17.071 -2.802 -20.228 1.00 82.56 108 SER A C 1
ATOM 881 O O . SER A 1 108 ? 18.222 -2.998 -19.825 1.00 82.56 108 SER A O 1
ATOM 883 N N . SER A 1 109 ? 16.800 -2.531 -21.504 1.00 67.94 109 SER A N 1
ATOM 884 C CA . SER A 1 109 ? 17.857 -2.187 -22.454 1.00 67.94 109 SER A CA 1
ATOM 885 C C . SER A 1 109 ? 18.450 -0.817 -22.081 1.00 67.94 109 SER A C 1
ATOM 887 O O . SER A 1 109 ? 17.763 0.061 -21.547 1.00 67.94 109 SER A O 1
ATOM 889 N N . PHE A 1 110 ? 19.743 -0.616 -22.348 1.00 53.38 110 PHE A N 1
ATOM 890 C CA . PHE A 1 110 ? 20.396 0.692 -22.180 1.00 53.38 110 PHE A CA 1
ATOM 891 C C . PHE A 1 110 ? 19.867 1.735 -23.187 1.00 53.38 110 PHE A C 1
ATOM 893 O O . PHE A 1 110 ? 19.875 2.932 -22.895 1.00 53.38 110 PHE A O 1
ATOM 900 N N . LEU A 1 111 ? 19.377 1.266 -24.343 1.00 48.66 111 LEU A N 1
ATOM 901 C CA . LEU A 1 111 ? 18.979 2.061 -25.512 1.00 48.66 111 LEU A CA 1
ATOM 902 C C . LEU A 1 111 ? 17.561 2.654 -25.427 1.00 48.66 111 LEU A C 1
ATOM 904 O O . LEU A 1 111 ? 17.174 3.421 -26.302 1.00 48.66 111 LEU A O 1
ATOM 908 N N . GLY A 1 112 ? 16.820 2.367 -24.356 1.00 52.12 112 GLY A N 1
ATOM 909 C CA . GLY A 1 112 ? 15.448 2.836 -24.176 1.00 52.12 112 GLY A CA 1
ATOM 910 C C . GLY A 1 112 ? 14.420 1.754 -24.500 1.00 52.12 112 GLY A C 1
ATOM 911 O O . GLY A 1 112 ? 14.636 0.883 -25.339 1.00 52.12 112 GLY A O 1
ATOM 912 N N . GLY A 1 113 ? 13.316 1.801 -23.764 1.00 59.00 113 GLY A N 1
ATOM 913 C CA . GLY A 1 113 ? 12.196 0.875 -23.855 1.00 59.00 113 GLY A CA 1
ATOM 914 C C . GLY A 1 113 ? 11.254 1.111 -22.678 1.00 59.00 113 GLY A C 1
ATOM 915 O O . GLY A 1 113 ? 11.715 1.421 -21.575 1.00 59.00 113 GLY A O 1
ATOM 916 N N . GLY A 1 114 ? 9.949 1.030 -22.935 1.00 73.31 114 GLY A N 1
ATOM 917 C CA . GLY A 1 114 ? 8.925 1.046 -21.895 1.00 73.31 114 GLY A CA 1
ATOM 918 C C . GLY A 1 114 ? 8.963 -0.222 -21.040 1.00 73.31 114 GLY A C 1
ATOM 919 O O . GLY A 1 114 ? 9.797 -1.109 -21.233 1.00 73.31 114 GLY A O 1
ATOM 920 N N . ILE A 1 115 ? 8.052 -0.305 -20.077 1.00 85.56 115 ILE A N 1
ATOM 921 C CA . ILE A 1 115 ? 7.783 -1.564 -19.382 1.00 85.56 115 ILE A CA 1
ATOM 922 C C . ILE A 1 115 ? 7.115 -2.520 -20.389 1.00 85.56 115 ILE A C 1
ATOM 924 O O . ILE A 1 115 ? 6.155 -2.093 -21.027 1.00 85.56 115 ILE A O 1
ATOM 928 N N . PRO A 1 116 ? 7.603 -3.766 -20.566 1.00 87.06 116 PRO A N 1
ATOM 929 C CA . PRO A 1 116 ? 6.952 -4.742 -21.442 1.00 87.06 116 PRO A CA 1
ATOM 930 C C . PRO A 1 116 ? 5.502 -4.985 -21.015 1.00 87.06 116 PRO A C 1
ATOM 932 O O . PRO A 1 116 ? 5.244 -5.098 -19.818 1.00 87.06 116 PRO A O 1
ATOM 935 N N . GLU A 1 117 ? 4.576 -5.093 -21.968 1.00 83.00 117 GLU A N 1
ATOM 936 C CA . GLU A 1 117 ? 3.137 -5.242 -21.689 1.00 83.00 117 GLU A CA 1
ATOM 937 C C . GLU A 1 117 ? 2.814 -6.458 -20.802 1.00 83.00 117 GLU A C 1
ATOM 939 O O . GLU A 1 117 ? 1.909 -6.404 -19.975 1.00 83.00 117 GLU A O 1
ATOM 944 N N . ASP A 1 118 ? 3.589 -7.538 -20.912 1.00 83.69 118 ASP A N 1
ATOM 945 C CA . ASP A 1 118 ? 3.388 -8.800 -20.192 1.00 83.69 118 ASP A CA 1
ATOM 946 C C . ASP A 1 118 ? 4.107 -8.881 -18.828 1.00 83.69 118 ASP A C 1
ATOM 948 O O . ASP A 1 118 ? 3.976 -9.881 -18.101 1.00 83.69 118 ASP A O 1
ATOM 952 N N . ALA A 1 119 ? 4.890 -7.856 -18.473 1.00 89.25 119 ALA A N 1
ATOM 953 C CA . ALA A 1 119 ? 5.672 -7.832 -17.239 1.00 89.25 119 ALA A CA 1
ATOM 954 C C . ALA A 1 119 ? 4.844 -7.431 -15.999 1.00 89.25 119 ALA A C 1
ATOM 956 O O . ALA A 1 119 ? 4.936 -8.136 -14.985 1.00 89.25 119 ALA A O 1
ATOM 957 N N . PRO A 1 120 ? 4.031 -6.354 -16.026 1.00 90.75 120 PRO A N 1
ATOM 958 C CA . PRO A 1 120 ? 3.156 -5.996 -14.919 1.00 90.75 120 PRO A CA 1
ATOM 959 C C . PRO A 1 120 ? 2.130 -7.079 -14.597 1.00 90.75 120 PRO A C 1
ATOM 961 O O . PRO A 1 120 ? 1.555 -7.714 -15.476 1.00 90.75 120 PRO A O 1
ATOM 964 N N . LEU A 1 121 ? 1.873 -7.274 -13.307 1.00 94.25 121 LEU A N 1
ATOM 965 C CA . LEU A 1 121 ? 0.821 -8.166 -12.837 1.00 94.25 121 LEU A CA 1
ATOM 966 C C . LEU A 1 121 ? 0.219 -7.668 -11.527 1.00 94.25 121 LEU A C 1
ATOM 968 O O . LEU A 1 121 ? 0.854 -6.934 -10.768 1.00 94.25 121 LEU A O 1
ATOM 972 N N . TRP A 1 122 ? -1.007 -8.107 -11.243 1.00 97.06 122 TRP A N 1
ATOM 973 C CA . TRP A 1 122 ? -1.635 -7.920 -9.938 1.00 97.06 122 TRP A CA 1
ATOM 974 C C . TRP A 1 122 ? -1.062 -8.916 -8.930 1.00 97.06 122 TRP A C 1
ATOM 976 O O . TRP A 1 122 ? -1.453 -10.083 -8.910 1.00 97.06 122 TRP A O 1
ATOM 986 N N . ALA A 1 123 ? -0.160 -8.449 -8.071 1.00 97.81 123 ALA A N 1
ATOM 987 C CA . ALA A 1 123 ? 0.400 -9.247 -6.990 1.00 97.81 123 ALA A CA 1
ATOM 988 C C . ALA A 1 123 ? -0.465 -9.106 -5.737 1.00 97.81 123 ALA A C 1
ATOM 990 O O . ALA A 1 123 ? -0.751 -7.985 -5.317 1.00 97.81 123 ALA A O 1
ATOM 991 N N . LEU A 1 124 ? -0.866 -10.224 -5.127 1.00 98.19 124 LEU A N 1
ATOM 992 C CA . LEU A 1 124 ? -1.560 -10.237 -3.838 1.00 98.19 124 LEU A CA 1
ATOM 993 C C . LEU A 1 124 ? -0.547 -10.449 -2.711 1.00 98.19 124 LEU A C 1
ATOM 995 O O . LEU A 1 124 ? 0.035 -11.525 -2.589 1.00 98.19 124 LEU A O 1
ATOM 999 N N . ILE A 1 125 ? -0.358 -9.425 -1.883 1.00 98.31 125 ILE A N 1
ATOM 1000 C CA . ILE A 1 125 ? 0.555 -9.460 -0.742 1.00 98.31 125 ILE A CA 1
ATOM 1001 C C . ILE A 1 125 ? -0.254 -9.768 0.523 1.00 98.31 125 ILE A C 1
ATOM 1003 O O . ILE A 1 125 ? -1.165 -8.997 0.840 1.00 98.31 125 ILE A O 1
ATOM 1007 N N . PRO A 1 126 ? 0.031 -10.862 1.250 1.00 97.12 126 PRO A N 1
ATOM 1008 C CA . PRO A 1 126 ? -0.691 -11.204 2.467 1.00 97.12 126 PRO A CA 1
ATOM 1009 C C . PRO A 1 126 ? -0.388 -10.182 3.563 1.00 97.12 126 PRO A C 1
ATOM 1011 O O . PRO A 1 126 ? 0.766 -9.912 3.884 1.00 97.12 126 PRO A O 1
ATOM 1014 N N . VAL A 1 127 ? -1.441 -9.627 4.153 1.00 95.00 127 VAL A N 1
ATOM 1015 C CA . VAL A 1 127 ? -1.367 -8.653 5.250 1.00 95.00 127 VAL A CA 1
ATOM 1016 C C . VAL A 1 127 ? -2.402 -9.054 6.289 1.00 95.00 127 VAL A C 1
ATOM 1018 O O . VAL A 1 127 ? -3.431 -9.616 5.942 1.00 95.00 127 VAL A O 1
ATOM 1021 N N . ASN A 1 128 ? -2.149 -8.795 7.570 1.00 91.94 128 ASN A N 1
ATOM 1022 C CA . ASN A 1 128 ? -3.065 -9.198 8.632 1.00 91.94 128 ASN A CA 1
ATOM 1023 C C . ASN A 1 128 ? -3.234 -8.073 9.663 1.00 91.94 128 ASN A C 1
ATOM 1025 O O . ASN A 1 128 ? -2.676 -8.121 10.761 1.00 91.94 128 ASN A O 1
ATOM 1029 N N . VAL A 1 129 ? -4.010 -7.047 9.307 1.00 93.44 129 VAL A N 1
ATOM 1030 C CA . VAL A 1 129 ? -4.220 -5.847 10.137 1.00 93.44 129 VAL A CA 1
ATOM 1031 C C . VAL A 1 129 ? -5.694 -5.469 10.200 1.00 93.44 129 VAL A C 1
ATOM 1033 O O . VAL A 1 129 ? -6.431 -5.615 9.229 1.00 93.44 129 VAL A O 1
ATOM 1036 N N . THR A 1 130 ? -6.144 -4.994 11.359 1.00 91.19 130 THR A N 1
ATOM 1037 C CA . THR A 1 130 ? -7.515 -4.507 11.534 1.00 91.19 130 THR A CA 1
ATOM 1038 C C . THR A 1 130 ? -7.518 -2.989 11.491 1.00 91.19 130 THR A C 1
ATOM 1040 O O . THR A 1 130 ? -6.775 -2.351 12.233 1.00 91.19 130 THR A O 1
ATOM 1043 N N . VAL A 1 131 ? -8.385 -2.418 10.661 1.00 91.94 131 VAL A N 1
ATOM 1044 C CA . VAL A 1 131 ? -8.648 -0.978 10.616 1.00 91.94 131 VAL A CA 1
ATOM 1045 C C . VAL A 1 131 ? -10.047 -0.685 11.148 1.00 91.94 131 VAL A C 1
ATOM 1047 O O . VAL A 1 131 ? -10.973 -1.496 11.029 1.00 91.94 131 VAL A O 1
ATOM 1050 N N . GLY A 1 132 ? -10.186 0.474 11.786 1.00 85.81 132 GLY A N 1
ATOM 1051 C CA . GLY A 1 132 ? -11.462 0.939 12.315 1.00 85.81 132 GLY A CA 1
ATOM 1052 C C . GLY A 1 132 ? -12.412 1.445 11.229 1.00 85.81 132 GLY A C 1
ATOM 1053 O O . GLY A 1 132 ? -12.145 1.375 10.030 1.00 85.81 132 GLY A O 1
ATOM 1054 N N . THR A 1 133 ? -13.528 2.010 11.678 1.00 83.12 133 THR A N 1
ATOM 1055 C CA . THR A 1 133 ? -14.471 2.729 10.814 1.00 83.12 133 THR A CA 1
ATOM 1056 C C . THR A 1 133 ? -13.871 4.045 1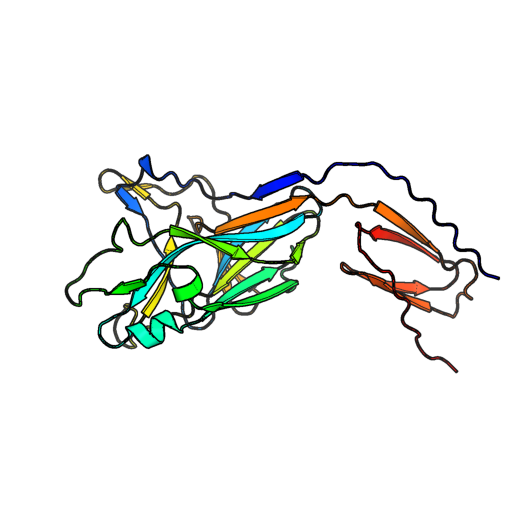0.323 1.00 83.12 133 THR A C 1
ATOM 1058 O O . THR A 1 133 ? -13.273 4.775 11.115 1.00 83.12 133 THR A O 1
ATOM 1061 N N . GLY A 1 134 ? -14.109 4.395 9.059 1.00 89.81 134 GLY A N 1
ATOM 1062 C CA . GLY A 1 134 ? -13.619 5.634 8.449 1.00 89.81 134 GLY A CA 1
ATOM 1063 C C . GLY A 1 134 ? -12.448 5.395 7.501 1.00 89.81 134 GLY A C 1
ATOM 1064 O O . GLY A 1 134 ? -12.315 4.311 6.934 1.00 89.81 134 GLY A O 1
ATOM 1065 N N . SER A 1 135 ? -11.624 6.420 7.281 1.00 96.75 135 SER A N 1
ATOM 1066 C CA . SER A 1 135 ? -10.505 6.315 6.344 1.00 96.75 135 SER A CA 1
ATOM 1067 C C . SER A 1 135 ? -9.278 5.636 6.946 1.00 96.75 135 SER A C 1
ATOM 1069 O O . SER A 1 135 ? -9.003 5.760 8.137 1.00 96.75 135 SER A O 1
ATOM 1071 N N . PHE A 1 136 ? -8.508 4.974 6.096 1.00 98.19 136 PHE A N 1
ATOM 1072 C CA . PHE A 1 136 ? -7.184 4.444 6.410 1.00 98.19 136 PHE A CA 1
ATOM 1073 C C . PHE A 1 136 ? -6.290 4.572 5.175 1.00 98.19 136 PHE A C 1
ATOM 1075 O O . PHE A 1 136 ? -6.779 4.867 4.080 1.00 98.19 136 PHE A O 1
ATOM 1082 N N . TYR A 1 137 ? -4.990 4.366 5.349 1.00 98.69 137 TYR A N 1
ATOM 1083 C CA . TYR A 1 137 ? -4.001 4.553 4.293 1.00 98.69 137 TYR A CA 1
ATOM 1084 C C . TYR A 1 137 ? -3.158 3.299 4.129 1.00 98.69 137 TYR A C 1
ATOM 1086 O O . TYR A 1 137 ? -2.732 2.708 5.121 1.00 98.69 137 TYR A O 1
ATOM 1094 N N . VAL A 1 138 ? -2.901 2.924 2.881 1.00 98.81 138 VAL A N 1
ATOM 1095 C CA . VAL A 1 138 ? -1.919 1.902 2.511 1.00 98.81 138 VAL A CA 1
ATOM 1096 C C . VAL A 1 138 ? -0.778 2.610 1.802 1.00 98.81 138 VAL A C 1
ATOM 1098 O O . VAL A 1 138 ? -1.020 3.373 0.869 1.00 98.81 138 VAL A O 1
ATOM 1101 N N . ILE A 1 139 ? 0.454 2.380 2.246 1.00 98.75 139 ILE A N 1
ATOM 1102 C CA . ILE A 1 139 ? 1.651 3.008 1.688 1.00 98.75 139 ILE A CA 1
ATOM 1103 C C . ILE A 1 139 ? 2.606 1.921 1.220 1.00 98.75 139 ILE A C 1
ATOM 1105 O O . ILE A 1 139 ? 2.911 1.005 1.979 1.00 98.75 139 ILE A O 1
ATOM 1109 N N . VAL A 1 140 ? 3.093 2.033 -0.014 1.00 98.62 140 VAL A N 1
ATOM 1110 C CA . VAL A 1 140 ? 4.076 1.117 -0.597 1.00 98.62 140 VAL A CA 1
ATOM 1111 C C . VAL A 1 140 ? 5.377 1.867 -0.862 1.00 98.62 140 VAL A C 1
ATOM 1113 O O . VAL A 1 140 ? 5.427 2.785 -1.680 1.00 98.62 140 VAL A O 1
ATOM 1116 N N . TYR A 1 141 ? 6.444 1.459 -0.182 1.00 98.19 141 TYR A N 1
ATOM 1117 C CA . TYR A 1 141 ? 7.795 1.986 -0.366 1.00 98.19 141 TYR A CA 1
ATOM 1118 C C . TYR A 1 141 ? 8.573 1.075 -1.305 1.00 98.19 141 TYR A C 1
ATOM 1120 O O . TYR A 1 141 ? 8.912 -0.052 -0.950 1.00 98.19 141 TYR A O 1
ATOM 1128 N N . THR A 1 142 ? 8.861 1.565 -2.505 1.00 95.69 142 THR A N 1
ATOM 1129 C CA . THR A 1 142 ? 9.452 0.787 -3.605 1.00 95.69 142 THR A CA 1
ATOM 1130 C C . THR A 1 142 ? 10.977 0.811 -3.646 1.00 95.69 142 THR A C 1
ATOM 1132 O O . THR A 1 142 ? 11.528 0.412 -4.666 1.00 95.69 142 THR A O 1
ATOM 1135 N N . ASN A 1 143 ? 11.650 1.377 -2.638 1.00 93.75 143 ASN A N 1
ATOM 1136 C CA . ASN A 1 143 ? 13.104 1.347 -2.399 1.00 93.75 143 ASN A CA 1
ATOM 1137 C C . ASN A 1 143 ? 14.005 1.244 -3.648 1.00 93.75 143 ASN A C 1
ATOM 1139 O O . ASN A 1 143 ? 14.891 0.391 -3.727 1.00 93.75 143 ASN A O 1
ATOM 1143 N N . ALA A 1 144 ? 13.772 2.084 -4.653 1.00 94.12 144 ALA A N 1
ATOM 1144 C CA . ALA A 1 144 ? 14.518 2.043 -5.898 1.00 94.12 144 ALA A CA 1
ATOM 1145 C C . ALA A 1 144 ? 15.923 2.615 -5.720 1.00 94.12 144 ALA A C 1
ATOM 1147 O O . ALA A 1 144 ? 16.138 3.584 -4.987 1.00 94.12 144 ALA A O 1
ATOM 1148 N N . ASN A 1 145 ? 16.874 2.041 -6.450 1.00 94.06 145 ASN A N 1
ATOM 1149 C CA . ASN A 1 145 ? 18.218 2.579 -6.558 1.00 94.06 145 ASN A CA 1
ATOM 1150 C C . ASN A 1 145 ? 18.310 3.455 -7.810 1.00 94.06 145 ASN A C 1
ATOM 1152 O O . ASN A 1 145 ? 18.234 2.954 -8.936 1.00 94.06 145 ASN A O 1
ATOM 1156 N N . PHE A 1 146 ? 18.462 4.761 -7.608 1.00 90.06 146 PHE A N 1
ATOM 1157 C CA . PHE A 1 146 ? 18.622 5.734 -8.685 1.00 90.06 146 PHE A CA 1
ATOM 1158 C C . PHE A 1 146 ? 20.090 5.903 -9.068 1.00 90.06 146 PHE A C 1
ATOM 1160 O O . PHE A 1 146 ? 20.986 5.859 -8.225 1.00 90.06 146 PHE A O 1
ATOM 1167 N N . MET A 1 147 ? 20.331 6.121 -10.357 1.00 87.12 147 MET A N 1
ATOM 1168 C CA . MET A 1 147 ? 21.637 6.515 -10.867 1.00 87.12 147 MET A CA 1
ATOM 1169 C C . MET A 1 147 ? 21.864 7.993 -10.533 1.00 87.12 147 MET A C 1
ATOM 1171 O O . MET A 1 147 ? 21.067 8.837 -10.916 1.00 87.12 147 MET A O 1
ATOM 1175 N N . VAL A 1 148 ? 22.962 8.322 -9.850 1.00 78.06 148 VAL A N 1
ATOM 1176 C CA . VAL A 1 148 ? 23.216 9.673 -9.300 1.00 78.06 148 VAL A CA 1
ATOM 1177 C C . VAL A 1 148 ? 23.146 10.793 -10.354 1.00 78.06 148 VAL A C 1
ATOM 1179 O O . VAL A 1 148 ? 22.751 11.910 -10.040 1.00 78.06 148 VAL A O 1
ATOM 1182 N N . PHE A 1 149 ? 23.477 10.494 -11.613 1.00 76.38 149 PHE A N 1
ATOM 1183 C CA . PHE A 1 149 ? 23.584 11.484 -12.694 1.00 76.38 149 PHE A CA 1
ATOM 1184 C C . PHE A 1 149 ? 22.555 11.306 -13.816 1.00 76.38 149 PHE A C 1
ATOM 1186 O O . PHE A 1 149 ? 22.639 11.963 -14.850 1.00 76.38 149 PHE A O 1
ATOM 1193 N N . MET A 1 150 ? 21.591 10.398 -13.651 1.00 72.19 150 MET A N 1
ATOM 1194 C CA . MET A 1 150 ? 20.550 10.148 -14.647 1.00 72.19 150 MET A CA 1
ATOM 1195 C C . MET A 1 150 ? 19.216 9.976 -13.936 1.00 72.19 150 MET A C 1
ATOM 1197 O O . MET A 1 150 ? 19.142 9.298 -12.919 1.00 72.19 150 MET A O 1
ATOM 1201 N N . ASN A 1 151 ? 18.127 10.490 -14.509 1.00 71.19 151 ASN A N 1
ATOM 1202 C CA . ASN A 1 151 ? 16.776 10.211 -14.009 1.00 71.19 151 ASN A CA 1
ATOM 1203 C C . ASN A 1 151 ? 16.323 8.781 -14.385 1.00 71.19 151 ASN A C 1
ATOM 1205 O O . ASN A 1 151 ? 15.301 8.567 -15.034 1.00 71.19 151 ASN A O 1
ATOM 1209 N N . LYS A 1 152 ? 17.161 7.793 -14.065 1.00 82.12 152 LYS A N 1
ATOM 1210 C CA . LYS A 1 152 ? 16.996 6.369 -14.343 1.00 82.12 152 LYS A CA 1
ATOM 1211 C C . LYS A 1 152 ? 17.376 5.576 -13.099 1.00 82.12 152 LYS A C 1
ATOM 1213 O O . LYS A 1 152 ? 18.239 5.966 -12.319 1.00 82.12 152 LYS A O 1
ATOM 1218 N N . THR A 1 153 ? 16.745 4.424 -12.944 1.00 89.25 153 THR A N 1
ATOM 1219 C CA . THR A 1 153 ? 17.059 3.465 -11.885 1.00 89.25 153 THR A CA 1
ATOM 1220 C C . THR A 1 153 ? 18.071 2.428 -12.363 1.00 89.25 153 THR A C 1
ATOM 1222 O O . THR A 1 153 ? 17.996 1.981 -13.513 1.00 89.25 153 THR A O 1
ATOM 1225 N N . ASN A 1 154 ? 18.976 2.007 -11.477 1.00 91.62 154 ASN A N 1
ATOM 1226 C CA . ASN A 1 154 ? 19.714 0.751 -11.637 1.00 91.62 154 ASN A CA 1
ATOM 1227 C C . ASN A 1 154 ? 18.771 -0.439 -11.437 1.00 91.62 154 ASN A C 1
ATOM 1229 O O . ASN A 1 154 ? 18.824 -1.408 -12.189 1.00 91.62 154 ASN A O 1
ATOM 1233 N N . TYR A 1 155 ? 17.873 -0.332 -10.457 1.00 93.62 155 TYR A N 1
ATOM 1234 C CA . TYR A 1 155 ? 16.736 -1.222 -10.258 1.00 93.62 155 TYR A CA 1
ATOM 1235 C C . TYR A 1 155 ? 15.648 -0.527 -9.430 1.00 93.62 155 TYR A C 1
ATOM 1237 O O . TYR A 1 155 ? 15.932 0.402 -8.671 1.00 93.62 155 TYR A O 1
ATOM 1245 N N . GLY A 1 156 ? 14.400 -0.968 -9.562 1.00 95.06 156 GLY A N 1
ATOM 1246 C CA . GLY A 1 156 ? 13.273 -0.410 -8.810 1.00 95.06 156 GLY A CA 1
ATOM 1247 C C . GLY A 1 156 ? 11.980 -1.176 -9.051 1.00 95.06 156 GLY A C 1
ATOM 1248 O O . GLY A 1 156 ? 11.803 -1.757 -10.121 1.00 95.06 156 GLY A O 1
ATOM 1249 N N . LEU A 1 157 ? 11.092 -1.177 -8.054 1.00 97.25 157 LEU A N 1
ATOM 1250 C CA . LEU A 1 157 ? 9.727 -1.686 -8.188 1.00 97.25 157 LEU A CA 1
ATOM 1251 C C . LEU A 1 157 ? 8.839 -0.563 -8.720 1.00 97.25 157 LEU A C 1
ATOM 1253 O O . LEU A 1 157 ? 8.779 0.511 -8.127 1.00 97.25 157 LEU A O 1
ATOM 1257 N N . TYR A 1 158 ? 8.163 -0.814 -9.830 1.00 96.44 158 TYR A N 1
ATOM 1258 C CA . TYR A 1 158 ? 7.304 0.137 -10.513 1.00 96.44 158 TYR A CA 1
ATOM 1259 C C . TYR A 1 158 ? 5.843 -0.221 -10.255 1.00 96.44 158 TYR A C 1
ATOM 1261 O O . TYR A 1 158 ? 5.418 -1.341 -10.536 1.00 96.44 158 TYR A O 1
ATOM 1269 N N . ILE A 1 159 ? 5.087 0.734 -9.718 1.00 97.75 159 ILE A N 1
ATOM 1270 C CA . ILE A 1 159 ? 3.655 0.607 -9.430 1.00 97.75 159 ILE A CA 1
ATOM 1271 C C . ILE A 1 159 ? 2.890 1.323 -10.536 1.00 97.75 159 ILE A C 1
ATOM 1273 O O . ILE A 1 159 ? 3.177 2.489 -10.826 1.00 97.75 159 ILE A O 1
ATOM 1277 N N . GLY A 1 160 ? 1.941 0.622 -11.152 1.00 95.94 160 GLY A N 1
ATOM 1278 C CA . GLY A 1 160 ? 1.084 1.188 -12.189 1.00 95.94 160 GLY A CA 1
ATOM 1279 C C . GLY A 1 160 ? 0.122 2.233 -11.629 1.00 95.94 160 GLY A C 1
ATOM 1280 O O . GLY A 1 160 ? -0.170 2.264 -10.428 1.00 95.94 160 GL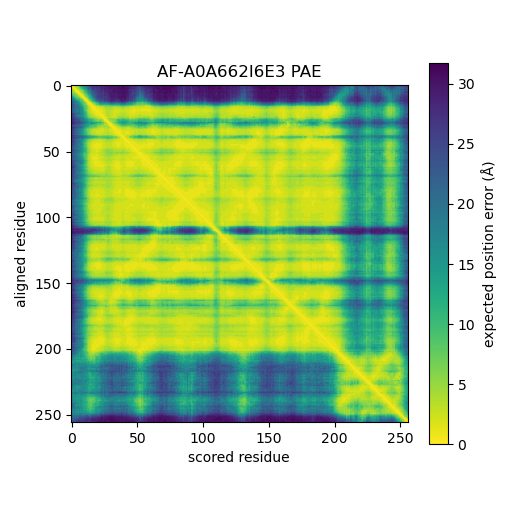Y A O 1
ATOM 1281 N N . THR A 1 161 ? -0.395 3.085 -12.505 1.00 96.19 161 THR A N 1
ATOM 1282 C CA . THR A 1 161 ? -1.434 4.065 -12.174 1.00 96.19 161 THR A CA 1
ATOM 1283 C C . THR A 1 161 ? -2.632 3.932 -13.099 1.00 96.19 161 THR A C 1
ATOM 1285 O O . THR A 1 161 ? -2.575 3.279 -14.135 1.00 96.19 161 THR A O 1
ATOM 1288 N N . ASP A 1 162 ? -3.741 4.566 -12.747 1.00 94.50 162 ASP A N 1
ATOM 1289 C CA . ASP A 1 162 ? -4.893 4.686 -13.644 1.00 94.50 162 ASP A CA 1
ATOM 1290 C C . ASP A 1 162 ? -4.763 5.831 -14.665 1.00 94.50 162 ASP A C 1
ATOM 1292 O O . ASP A 1 162 ? -5.743 6.164 -15.332 1.00 94.50 162 ASP A O 1
ATOM 1296 N N . VAL A 1 163 ? -3.564 6.411 -14.830 1.00 92.75 163 VAL A N 1
ATOM 1297 C CA . VAL A 1 163 ? -3.278 7.286 -15.974 1.00 92.75 163 VAL A CA 1
ATOM 1298 C C . VAL A 1 163 ? -3.071 6.428 -17.197 1.00 92.75 163 VAL A C 1
ATOM 1300 O O . VAL A 1 163 ? -2.293 5.470 -17.183 1.00 92.75 163 VAL A O 1
ATOM 1303 N N . CYS A 1 164 ? -3.739 6.834 -18.261 1.00 86.25 164 CYS A N 1
ATOM 1304 C CA . CYS A 1 164 ? -3.773 6.070 -19.475 1.00 86.25 164 CYS A CA 1
ATOM 1305 C C . CYS A 1 164 ? -3.570 6.952 -20.701 1.00 86.25 164 CYS A C 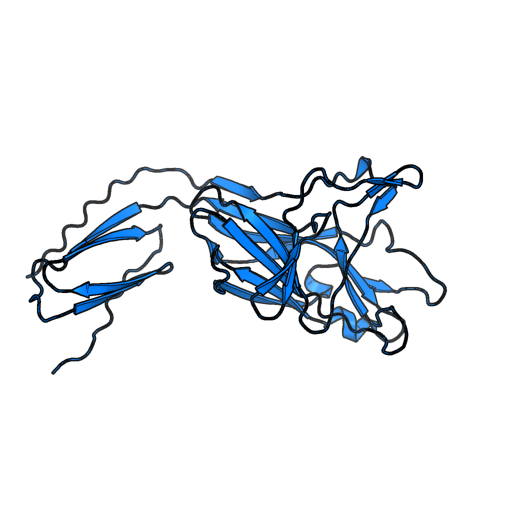1
ATOM 1307 O O . CYS A 1 164 ? -4.206 7.996 -20.819 1.00 86.25 164 CYS A O 1
ATOM 1309 N N . GLU A 1 165 ? -2.711 6.541 -21.623 1.00 85.81 165 GLU A N 1
ATOM 1310 C CA . GLU A 1 165 ? -2.609 7.162 -22.941 1.00 85.81 165 GLU A CA 1
ATOM 1311 C C . GLU A 1 165 ? -3.600 6.515 -23.916 1.00 85.81 165 GLU A C 1
ATOM 1313 O O . GLU A 1 165 ? -3.683 5.288 -23.992 1.00 85.81 165 GLU A O 1
ATOM 1318 N N . VAL A 1 166 ? -4.356 7.344 -24.644 1.00 83.94 166 VAL A N 1
ATOM 1319 C CA . VAL A 1 166 ? -5.246 6.925 -25.739 1.00 83.94 166 VAL A CA 1
ATOM 1320 C C . VAL A 1 166 ? -5.129 7.930 -26.879 1.00 83.94 166 VAL A C 1
ATOM 1322 O O . VAL A 1 166 ? -5.389 9.124 -26.682 1.00 83.94 166 VAL A O 1
ATOM 1325 N N . GLY A 1 167 ? -4.732 7.480 -28.070 1.00 84.25 167 GLY A N 1
ATOM 1326 C CA . GLY A 1 167 ? -4.591 8.344 -29.246 1.00 84.25 167 GLY A CA 1
ATOM 1327 C C . GLY A 1 167 ? -3.628 9.518 -29.025 1.00 84.25 167 GLY A C 1
ATOM 1328 O O . GLY A 1 167 ? -3.916 10.644 -29.441 1.00 84.25 167 GLY A O 1
ATOM 1329 N N . GLY A 1 168 ? -2.525 9.284 -28.304 1.00 84.06 168 GLY A N 1
ATOM 1330 C CA . GLY A 1 168 ? -1.512 10.300 -27.988 1.00 84.06 168 GLY A CA 1
ATOM 1331 C C . GLY A 1 168 ? -1.930 11.329 -26.929 1.00 84.06 168 GLY A C 1
ATOM 1332 O O . GLY A 1 168 ? -1.302 12.384 -26.801 1.00 84.06 168 GLY A O 1
ATOM 1333 N N . ARG A 1 169 ? -3.021 11.085 -26.191 1.00 87.44 169 ARG A N 1
ATOM 1334 C CA . ARG A 1 169 ? -3.502 11.959 -25.110 1.00 87.44 169 ARG A CA 1
ATOM 1335 C C . ARG A 1 169 ? -3.539 11.212 -23.787 1.00 87.44 169 ARG A C 1
ATOM 1337 O O . ARG A 1 169 ? -4.079 10.116 -23.706 1.00 87.44 169 ARG A O 1
ATOM 1344 N N . ASN A 1 170 ? -3.047 11.862 -22.734 1.00 89.94 170 ASN A N 1
ATOM 1345 C CA . ASN A 1 170 ? -3.141 11.337 -21.376 1.00 89.94 170 ASN A CA 1
ATOM 1346 C C . ASN A 1 170 ? -4.538 11.590 -20.798 1.00 89.94 170 ASN A C 1
ATOM 1348 O O . ASN A 1 170 ? -4.966 12.738 -20.649 1.00 89.94 170 ASN A O 1
ATOM 1352 N N . LEU A 1 171 ? -5.216 10.510 -20.441 1.00 90.19 171 LEU A N 1
ATOM 1353 C CA . LEU A 1 171 ? -6.456 10.479 -19.688 1.00 90.19 171 LEU A CA 1
ATOM 1354 C C . LEU A 1 171 ? -6.129 10.281 -18.208 1.00 90.19 171 LEU A C 1
ATOM 1356 O O . LEU A 1 171 ? -5.448 9.332 -17.820 1.00 90.19 171 LEU A O 1
ATOM 1360 N N . PHE A 1 172 ? -6.622 11.203 -17.388 1.00 92.19 172 PHE A N 1
ATOM 1361 C CA . PHE A 1 172 ? -6.528 11.151 -15.932 1.00 92.19 172 PHE A CA 1
ATOM 1362 C C . PHE A 1 172 ? -7.865 10.679 -15.348 1.00 92.19 172 PHE A C 1
ATOM 1364 O O . PHE A 1 172 ? -8.905 10.927 -15.970 1.00 92.19 172 PHE A O 1
ATOM 1371 N N . PRO A 1 173 ? -7.868 10.041 -14.165 1.00 93.12 173 PRO A N 1
ATOM 1372 C CA . PRO A 1 173 ? -9.110 9.660 -13.505 1.00 93.12 173 PRO A CA 1
ATOM 1373 C C . PRO A 1 173 ? -9.926 10.891 -13.106 1.00 93.12 173 PRO A C 1
ATOM 1375 O O . PRO A 1 173 ? -9.392 11.988 -12.903 1.00 93.12 173 PRO A O 1
ATOM 1378 N N . SER A 1 174 ? -11.234 10.703 -12.942 1.00 92.94 174 SER A N 1
ATOM 1379 C CA . SER A 1 174 ? -12.144 11.771 -12.511 1.00 92.94 174 SER A CA 1
ATOM 1380 C C . SER A 1 174 ? -11.897 12.222 -11.066 1.00 92.94 174 SER A C 1
ATOM 1382 O O . SER A 1 174 ? -12.197 13.361 -10.701 1.00 92.94 174 SER A O 1
ATOM 1384 N N . SER A 1 175 ? -11.326 11.343 -10.240 1.00 94.69 175 SER A N 1
ATOM 1385 C CA . SER A 1 175 ? -10.975 11.621 -8.849 1.00 94.69 175 SER A CA 1
ATOM 1386 C C . SER A 1 175 ? -9.694 10.898 -8.433 1.00 94.69 175 SER A C 1
ATOM 1388 O O . SER A 1 175 ? -9.308 9.890 -9.019 1.00 94.69 175 SER A O 1
ATOM 1390 N N . SER A 1 176 ? -9.020 11.415 -7.403 1.00 95.88 176 SER A N 1
ATOM 1391 C CA . SER A 1 176 ? -7.795 10.819 -6.871 1.00 95.88 176 SER A CA 1
ATOM 1392 C C . SER A 1 176 ? -7.844 10.693 -5.355 1.00 95.88 176 SER A C 1
ATOM 1394 O O . SER A 1 176 ? -8.195 11.629 -4.636 1.00 95.88 176 SER A O 1
ATOM 1396 N N . ASN A 1 177 ? -7.433 9.523 -4.888 1.00 97.62 177 ASN A N 1
ATOM 1397 C CA . ASN A 1 177 ? -7.218 9.153 -3.499 1.00 97.62 177 ASN A CA 1
ATOM 1398 C C . ASN A 1 177 ? -5.752 8.771 -3.247 1.00 97.62 177 ASN A C 1
ATOM 1400 O O . ASN A 1 177 ? -5.457 8.093 -2.261 1.00 97.62 177 ASN A O 1
ATOM 1404 N N . SER A 1 178 ? -4.832 9.180 -4.128 1.00 98.44 178 SER A N 1
ATOM 1405 C CA . SER A 1 178 ? -3.409 8.858 -4.001 1.00 98.44 178 SER A CA 1
ATOM 1406 C C . SER A 1 178 ? -2.532 10.061 -3.680 1.00 98.44 178 SER A C 1
ATOM 1408 O O . SER A 1 178 ? -2.802 11.207 -4.053 1.00 98.44 178 SER A O 1
ATOM 1410 N N . TYR A 1 179 ? -1.448 9.771 -2.969 1.00 98.31 179 TYR A N 1
ATOM 1411 C CA . TYR A 1 179 ? -0.564 10.748 -2.357 1.00 98.31 179 TYR A CA 1
ATOM 1412 C C . TYR A 1 179 ? 0.895 10.285 -2.407 1.00 98.31 179 TYR A C 1
ATOM 1414 O O . TYR A 1 179 ? 1.186 9.089 -2.443 1.00 98.31 179 TYR A O 1
ATOM 1422 N N . LEU A 1 180 ? 1.824 11.238 -2.338 1.00 97.81 180 LEU A N 1
ATOM 1423 C CA . LEU A 1 180 ? 3.189 10.968 -1.889 1.00 97.81 180 LEU A CA 1
ATOM 1424 C C . LEU A 1 180 ? 3.240 11.035 -0.370 1.00 97.81 180 LEU A C 1
ATOM 1426 O O . LEU A 1 180 ? 2.690 11.960 0.237 1.00 97.81 180 LEU A O 1
ATOM 1430 N N . PHE A 1 181 ? 3.919 10.066 0.227 1.00 98.12 181 PHE A N 1
ATOM 1431 C CA . PHE A 1 181 ? 4.039 9.927 1.668 1.00 98.12 181 PHE A CA 1
ATOM 1432 C C . PHE A 1 181 ? 5.496 9.738 2.068 1.00 98.12 181 PHE A C 1
ATOM 1434 O O . PHE A 1 181 ? 6.224 8.997 1.418 1.00 98.12 181 PHE A O 1
ATOM 1441 N N . GLU A 1 182 ? 5.918 10.403 3.133 1.00 97.00 182 GLU A N 1
ATOM 1442 C CA . GLU A 1 182 ? 7.293 10.363 3.635 1.00 97.00 182 GLU A CA 1
ATOM 1443 C C . GLU A 1 182 ? 7.288 10.830 5.094 1.00 97.00 182 GLU A C 1
ATOM 1445 O O . GLU A 1 182 ? 6.474 11.672 5.481 1.00 97.00 182 GLU A O 1
ATOM 1450 N N . ASP A 1 183 ? 8.159 10.246 5.917 1.00 93.00 183 ASP A N 1
ATOM 1451 C CA . ASP A 1 183 ? 8.312 10.575 7.342 1.00 93.00 183 ASP A CA 1
ATOM 1452 C C . ASP A 1 183 ? 7.001 10.576 8.145 1.00 93.00 183 ASP A C 1
ATOM 1454 O O . ASP A 1 183 ? 6.761 11.422 9.004 1.00 93.00 183 ASP A O 1
ATOM 1458 N N . GLY A 1 184 ? 6.109 9.625 7.854 1.00 93.56 184 GLY A N 1
ATOM 1459 C CA . GLY A 1 184 ? 4.839 9.501 8.571 1.00 93.56 184 GLY A CA 1
ATOM 1460 C C . GLY A 1 184 ? 3.773 10.529 8.172 1.00 93.56 184 GLY A C 1
ATOM 1461 O O . GLY A 1 184 ? 2.705 10.539 8.784 1.00 93.56 184 GLY A O 1
ATOM 1462 N N . ALA A 1 185 ? 4.017 11.352 7.147 1.00 96.94 185 ALA A N 1
ATOM 1463 C CA . ALA A 1 185 ? 3.112 12.411 6.714 1.00 96.94 185 ALA A CA 1
ATOM 1464 C C . ALA A 1 185 ? 2.807 12.371 5.208 1.00 96.94 185 ALA A C 1
ATOM 1466 O O . ALA A 1 185 ? 3.627 11.986 4.373 1.00 96.94 185 ALA A O 1
ATOM 1467 N N . ILE A 1 186 ? 1.607 12.840 4.853 1.00 97.56 186 ILE A N 1
ATOM 1468 C CA . ILE A 1 186 ? 1.229 13.109 3.462 1.00 97.56 186 ILE A CA 1
ATOM 1469 C C . ILE A 1 186 ? 1.982 14.355 2.994 1.00 97.56 186 ILE A C 1
ATOM 1471 O O . ILE A 1 186 ? 1.804 15.434 3.554 1.00 97.56 186 ILE A O 1
ATOM 1475 N N . LYS A 1 187 ? 2.793 14.217 1.945 1.00 96.88 187 LYS A N 1
ATOM 1476 C CA . LYS A 1 187 ? 3.561 15.327 1.363 1.00 96.88 187 LYS A CA 1
ATOM 1477 C C . LYS A 1 187 ? 2.803 16.034 0.251 1.00 96.88 187 LYS A C 1
ATOM 1479 O O . LYS A 1 187 ? 2.875 17.252 0.128 1.00 96.88 187 LYS A O 1
ATOM 1484 N N . ARG A 1 188 ? 2.101 15.274 -0.595 1.00 96.69 188 ARG A N 1
ATOM 1485 C CA . ARG A 1 188 ? 1.460 15.813 -1.801 1.00 96.69 188 ARG A CA 1
ATOM 1486 C C . ARG A 1 188 ? 0.307 14.936 -2.272 1.00 96.69 188 ARG A C 1
ATOM 1488 O O . ARG A 1 188 ? 0.452 13.720 -2.295 1.00 96.69 188 ARG A O 1
ATOM 1495 N N . SER A 1 189 ? -0.793 15.546 -2.712 1.00 96.69 189 SER A N 1
ATOM 1496 C CA . SER A 1 189 ? -1.856 14.864 -3.460 1.00 96.69 189 SER A CA 1
ATOM 1497 C C . SER A 1 189 ? -1.497 14.703 -4.939 1.00 96.69 189 SER A C 1
ATOM 1499 O O . SER A 1 189 ? -0.865 15.571 -5.552 1.00 96.69 189 SER A O 1
ATOM 1501 N N . LEU A 1 190 ? -1.898 13.579 -5.522 1.00 97.25 190 LEU A N 1
ATOM 1502 C CA . LEU A 1 190 ? -1.634 13.242 -6.918 1.00 97.25 190 LEU A CA 1
ATOM 1503 C C . LEU A 1 190 ? -2.899 13.408 -7.757 1.00 97.25 190 LEU A C 1
ATOM 1505 O O . LEU A 1 190 ? -4.009 13.338 -7.240 1.00 97.25 190 LEU A O 1
ATOM 1509 N N . LYS A 1 191 ? -2.733 13.629 -9.063 1.00 96.19 191 LYS A N 1
ATOM 1510 C CA . LYS A 1 191 ? -3.847 13.738 -10.027 1.00 96.19 191 LYS A CA 1
ATOM 1511 C C . LYS A 1 191 ? -4.280 12.384 -10.604 1.00 96.19 191 LYS A C 1
ATOM 1513 O O . LYS A 1 191 ? -5.065 12.344 -11.538 1.00 96.19 191 LYS A O 1
ATOM 1518 N N . PHE A 1 192 ? -3.720 11.306 -10.079 1.00 96.19 1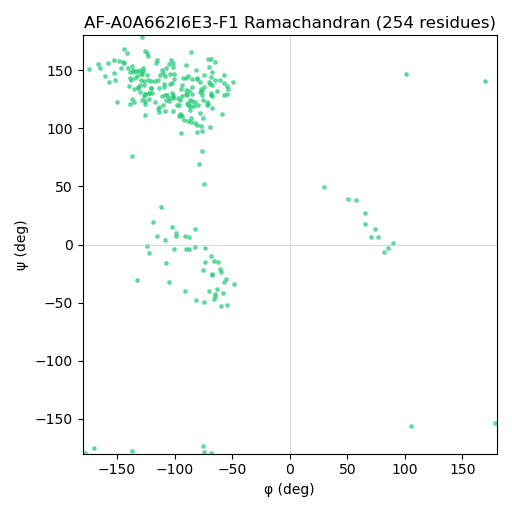92 PHE A N 1
ATOM 1519 C CA . PHE A 1 192 ? -3.935 9.933 -10.507 1.00 96.19 192 PHE A CA 1
ATOM 1520 C C . PHE A 1 192 ? -3.992 9.028 -9.289 1.00 96.19 192 PHE A C 1
ATOM 1522 O O . PHE A 1 192 ? -3.515 9.434 -8.227 1.00 96.19 192 PHE A O 1
ATOM 1529 N N . ASN A 1 193 ? -4.485 7.805 -9.453 1.00 97.94 193 ASN A N 1
ATOM 1530 C CA . ASN A 1 193 ? -4.415 6.771 -8.436 1.00 97.94 193 ASN A CA 1
ATOM 1531 C C . ASN A 1 193 ? -3.314 5.763 -8.732 1.00 97.94 193 ASN A C 1
ATOM 1533 O O . ASN A 1 193 ? -3.147 5.323 -9.867 1.00 97.94 193 ASN A O 1
ATOM 1537 N N . TYR A 1 194 ? -2.585 5.355 -7.696 1.00 98.31 194 TYR A N 1
ATOM 1538 C CA . TYR A 1 194 ? -1.813 4.123 -7.785 1.00 98.31 194 TYR A CA 1
ATOM 1539 C C . TYR A 1 194 ? -2.762 2.935 -7.847 1.00 98.31 194 TYR A C 1
ATOM 1541 O O . TYR A 1 194 ? -3.781 2.901 -7.154 1.00 98.31 194 TYR A O 1
ATOM 1549 N N . LEU A 1 195 ? -2.375 1.922 -8.611 1.00 98.00 195 LEU A N 1
ATOM 1550 C CA . LEU A 1 195 ? -3.074 0.647 -8.684 1.00 98.00 195 LEU A CA 1
ATOM 1551 C C . LEU A 1 195 ? -2.732 -0.223 -7.476 1.00 98.00 195 LEU A C 1
ATOM 1553 O O . LEU A 1 195 ? -2.042 -1.240 -7.564 1.00 98.00 195 LEU A O 1
ATOM 1557 N N . ILE A 1 196 ? -3.217 0.221 -6.321 1.00 98.69 196 ILE A N 1
ATOM 1558 C CA . ILE A 1 196 ? -3.138 -0.473 -5.042 1.00 98.69 196 ILE A CA 1
ATOM 1559 C C . ILE A 1 196 ? -4.572 -0.661 -4.553 1.00 98.69 196 ILE A C 1
ATOM 1561 O O . ILE A 1 196 ? -5.353 0.288 -4.524 1.00 98.69 196 ILE A O 1
ATOM 1565 N N . ARG A 1 197 ? -4.928 -1.884 -4.162 1.00 98.44 197 ARG A N 1
ATOM 1566 C CA . ARG A 1 197 ? -6.270 -2.249 -3.681 1.00 98.44 197 ARG A CA 1
ATOM 1567 C C . ARG A 1 197 ? -6.154 -2.990 -2.357 1.00 98.44 197 ARG A C 1
ATOM 1569 O O . ARG A 1 197 ? -5.198 -3.734 -2.147 1.00 98.44 197 ARG A O 1
ATOM 1576 N N . ALA A 1 198 ? -7.127 -2.809 -1.473 1.00 98.19 198 ALA A N 1
ATOM 1577 C CA . ALA A 1 198 ? -7.149 -3.486 -0.177 1.00 98.19 198 ALA A CA 1
ATOM 1578 C C . ALA A 1 198 ? -8.218 -4.581 -0.164 1.00 98.19 198 ALA A C 1
ATOM 1580 O O . ALA A 1 198 ? -9.388 -4.307 -0.416 1.00 98.19 198 ALA A O 1
ATOM 1581 N N . GLU A 1 199 ? -7.829 -5.811 0.152 1.00 97.81 199 GLU A N 1
ATOM 1582 C CA . GLU A 1 199 ? -8.737 -6.938 0.348 1.00 97.81 199 GLU A CA 1
ATOM 1583 C C . GLU A 1 199 ? -8.889 -7.240 1.828 1.00 97.81 199 GLU A C 1
ATOM 1585 O O . GLU A 1 199 ? -7.920 -7.251 2.592 1.00 97.81 199 GLU A O 1
ATOM 1590 N N . GLY A 1 200 ? -10.116 -7.511 2.244 1.00 95.19 200 GLY A N 1
ATOM 1591 C CA . GLY A 1 200 ? -10.367 -7.863 3.624 1.00 95.19 200 GLY A CA 1
ATOM 1592 C C . GLY A 1 200 ? -11.766 -8.373 3.874 1.00 95.19 200 GLY A C 1
ATOM 1593 O O . GLY A 1 200 ? -12.575 -8.542 2.965 1.00 95.19 200 GLY A O 1
ATOM 1594 N N . VAL A 1 201 ? -12.049 -8.596 5.148 1.00 91.94 201 VAL A N 1
ATOM 1595 C CA . VAL A 1 201 ? -13.335 -9.079 5.633 1.00 91.94 201 VAL A CA 1
ATOM 1596 C C . VAL A 1 201 ? -13.889 -8.076 6.632 1.00 91.94 201 VAL A C 1
ATOM 1598 O O . VAL A 1 201 ? -13.222 -7.716 7.607 1.00 91.94 201 VAL A O 1
ATOM 1601 N N . VAL A 1 202 ? -15.108 -7.599 6.385 1.00 89.38 202 VAL A N 1
ATOM 1602 C CA . VAL A 1 202 ? -15.828 -6.765 7.349 1.00 89.38 202 VAL A CA 1
ATOM 1603 C C . VAL A 1 202 ? -16.171 -7.638 8.546 1.00 89.38 202 VAL A C 1
ATOM 1605 O O . VAL A 1 202 ? -16.894 -8.628 8.410 1.00 89.38 202 VAL A O 1
ATOM 1608 N N . ILE A 1 203 ? -15.625 -7.277 9.704 1.00 84.75 203 ILE A N 1
ATOM 1609 C CA . ILE A 1 203 ? -15.795 -8.034 10.940 1.00 84.75 203 ILE A CA 1
ATOM 1610 C C . ILE A 1 203 ? -16.970 -7.467 11.746 1.00 84.75 203 ILE A C 1
ATOM 1612 O O . ILE A 1 203 ? -17.071 -6.244 11.903 1.00 84.75 203 ILE A O 1
ATOM 1616 N N . PRO A 1 204 ? -17.870 -8.323 12.264 1.00 78.19 204 PRO A N 1
ATOM 1617 C CA . PRO A 1 204 ? -18.895 -7.883 13.195 1.00 78.19 204 PRO A CA 1
ATOM 1618 C C . PRO A 1 204 ? -18.236 -7.405 14.490 1.00 78.19 204 PRO A C 1
ATOM 1620 O O . PRO A 1 204 ? -17.246 -7.972 14.960 1.00 78.19 204 PRO A O 1
ATOM 1623 N N . VAL A 1 205 ? -18.795 -6.342 15.061 1.00 76.81 205 VAL A N 1
ATOM 1624 C CA . VAL A 1 205 ? -18.274 -5.725 16.278 1.00 76.81 205 VAL A CA 1
ATOM 1625 C C . VAL A 1 205 ? -19.375 -5.650 17.315 1.00 76.81 205 VAL A C 1
ATOM 1627 O O . VAL A 1 205 ? -20.462 -5.140 17.054 1.00 76.81 205 VAL A O 1
ATOM 1630 N N . TYR A 1 206 ? -19.058 -6.135 18.504 1.00 73.50 206 TYR A N 1
ATOM 1631 C CA . TYR A 1 206 ? -19.929 -6.188 19.658 1.00 73.50 206 TYR A CA 1
ATOM 1632 C C . TYR A 1 206 ? -19.571 -5.049 20.606 1.00 73.50 206 TYR A C 1
ATOM 1634 O O . TYR A 1 206 ? -18.414 -4.881 21.005 1.00 73.50 206 TYR A O 1
ATOM 1642 N N . SER A 1 207 ? -20.573 -4.250 20.958 1.00 75.75 207 SER A N 1
ATOM 1643 C CA . SER A 1 207 ? -20.436 -3.212 21.974 1.00 75.75 207 SER A CA 1
ATOM 1644 C C . SER A 1 207 ? -20.608 -3.841 23.351 1.00 75.75 207 SER A C 1
ATOM 1646 O O . SER A 1 207 ? -21.665 -4.389 23.650 1.00 75.75 207 SER A O 1
ATOM 1648 N N . ILE A 1 208 ? -19.581 -3.755 24.191 1.00 77.19 208 ILE A N 1
ATOM 1649 C CA . ILE A 1 208 ? -19.577 -4.304 25.549 1.00 77.19 208 ILE A CA 1
ATOM 1650 C C . ILE A 1 208 ? -19.339 -3.167 26.540 1.00 77.19 208 ILE A C 1
ATOM 1652 O O . ILE A 1 208 ? -18.466 -2.326 26.335 1.00 77.19 208 ILE A O 1
ATOM 1656 N N . LYS A 1 209 ? -20.117 -3.129 27.624 1.00 83.38 209 LYS A N 1
ATOM 1657 C CA . LYS A 1 209 ? -19.915 -2.189 28.733 1.00 83.38 209 LYS A CA 1
ATOM 1658 C C . LYS A 1 209 ? -18.929 -2.798 29.730 1.00 83.38 209 LYS A C 1
ATOM 1660 O O . LYS A 1 209 ? -19.215 -3.834 30.319 1.00 83.38 209 LYS A O 1
ATOM 1665 N N . VAL A 1 210 ? -17.796 -2.136 29.943 1.00 82.38 210 VAL A N 1
ATOM 1666 C CA . VAL A 1 210 ? -16.866 -2.433 31.041 1.00 82.38 210 VAL A CA 1
ATOM 1667 C C . VAL A 1 210 ? -17.167 -1.467 32.183 1.00 82.38 210 VAL A C 1
ATOM 1669 O O . VAL A 1 210 ? -17.212 -0.259 31.955 1.00 82.38 210 VAL A O 1
ATOM 1672 N N . SER A 1 211 ? -17.406 -1.990 33.387 1.00 82.12 211 SER A N 1
ATOM 1673 C CA . SER A 1 211 ? -17.767 -1.213 34.5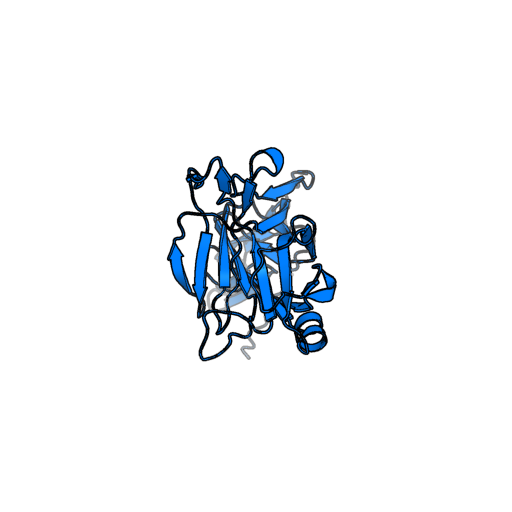80 1.00 82.12 211 SER A CA 1
ATOM 1674 C C . SER A 1 211 ? -16.831 -1.533 35.745 1.00 82.12 211 SER A C 1
ATOM 1676 O O . SER A 1 211 ? -16.470 -2.692 35.948 1.00 82.12 211 SER A O 1
ATOM 1678 N N . THR A 1 212 ? -16.454 -0.510 36.510 1.00 83.50 212 THR A N 1
ATOM 1679 C CA . THR A 1 212 ? -15.642 -0.590 37.737 1.00 83.50 212 THR A CA 1
ATOM 1680 C C . THR A 1 212 ? -16.469 -0.219 38.971 1.00 83.50 212 THR A C 1
ATOM 1682 O O . THR A 1 212 ? -15.942 0.337 39.927 1.00 83.50 212 THR A O 1
ATOM 1685 N N . GLU A 1 213 ? -17.771 -0.526 38.971 1.00 81.75 213 GLU A N 1
ATOM 1686 C CA . GLU A 1 213 ? -18.721 -0.195 40.053 1.00 81.75 213 GLU A CA 1
ATOM 1687 C C . GLU A 1 213 ? -18.233 -0.559 41.467 1.00 81.75 213 GLU A C 1
ATOM 1689 O O . GLU A 1 213 ? -18.492 0.185 42.403 1.00 81.75 213 GLU A O 1
ATOM 1694 N N . ASN A 1 214 ? -17.479 -1.652 41.621 1.00 80.12 214 ASN A N 1
ATOM 1695 C CA . ASN A 1 214 ? -16.955 -2.105 42.918 1.00 80.12 214 ASN A CA 1
ATOM 1696 C C . ASN A 1 214 ? -15.493 -1.704 43.181 1.00 80.12 214 ASN A C 1
ATOM 1698 O O . ASN A 1 214 ? -14.880 -2.184 44.134 1.00 80.12 214 ASN A O 1
ATOM 1702 N N . LEU A 1 215 ? -14.904 -0.882 42.316 1.00 79.88 215 LEU A N 1
ATOM 1703 C CA . LEU A 1 215 ? -13.560 -0.357 42.500 1.00 79.88 215 LEU A CA 1
ATOM 1704 C C . LEU A 1 215 ? -13.663 1.013 43.195 1.00 79.88 215 LEU A C 1
ATOM 1706 O O . LEU A 1 215 ? -14.394 1.871 42.694 1.00 79.88 215 LEU A O 1
ATOM 1710 N N . PRO A 1 216 ? -12.934 1.244 44.302 1.00 82.94 216 PRO A N 1
ATOM 1711 C CA . PRO A 1 216 ? -12.839 2.558 44.934 1.00 82.94 216 PRO A CA 1
ATOM 1712 C C . PRO A 1 216 ? -12.496 3.660 43.927 1.00 82.94 216 PRO A C 1
ATOM 1714 O O . PRO A 1 216 ? -11.642 3.462 43.066 1.00 82.94 216 PRO A O 1
ATOM 1717 N N . GLU A 1 217 ? -13.119 4.835 44.051 1.00 85.44 217 GLU A N 1
ATOM 1718 C CA . GLU A 1 217 ? -12.924 5.956 43.112 1.00 85.44 217 GLU A CA 1
ATOM 1719 C C . GLU A 1 217 ? -11.470 6.453 43.031 1.00 85.44 217 GLU A C 1
ATOM 1721 O O . GLU A 1 217 ? -11.069 7.037 42.023 1.00 85.44 217 GLU A O 1
ATOM 1726 N N . SER A 1 218 ? -10.680 6.206 44.081 1.00 82.81 218 SER A N 1
ATOM 1727 C CA . SER A 1 218 ? -9.248 6.513 44.148 1.00 82.81 218 SER A CA 1
ATOM 1728 C C . SER A 1 218 ? -8.374 5.577 43.310 1.00 82.81 218 SER A C 1
ATOM 1730 O O . SER A 1 218 ? -7.215 5.900 43.063 1.00 82.81 218 SER A O 1
ATOM 1732 N N . LEU A 1 219 ? -8.905 4.433 42.878 1.00 79.88 219 LEU A N 1
ATOM 1733 C CA . LEU A 1 219 ? -8.190 3.453 42.072 1.00 79.88 219 LEU A CA 1
ATOM 1734 C C . LEU A 1 219 ? -8.590 3.556 40.601 1.00 79.88 219 LEU A C 1
ATOM 1736 O O . LEU A 1 219 ? -9.683 3.997 40.234 1.00 79.88 219 LEU A O 1
ATOM 1740 N N . GLU A 1 220 ? -7.692 3.095 39.743 1.00 84.19 220 GLU A N 1
ATOM 1741 C CA . GLU A 1 220 ? -7.899 3.038 38.305 1.00 84.19 220 GLU A CA 1
ATOM 1742 C C . GLU A 1 220 ? -7.395 1.721 37.726 1.00 84.19 220 GLU A C 1
ATOM 1744 O O . GLU A 1 220 ? -6.511 1.070 38.283 1.00 84.19 220 GLU A O 1
ATOM 1749 N N . VAL A 1 221 ? -7.979 1.319 36.600 1.00 79.12 221 VAL A N 1
ATOM 1750 C CA . VAL A 1 221 ? -7.585 0.108 35.882 1.00 79.12 221 VAL A CA 1
ATOM 1751 C C . VAL A 1 221 ? -7.377 0.426 34.415 1.00 79.12 221 VAL A C 1
ATOM 1753 O O . VAL A 1 221 ? -8.237 1.034 33.774 1.00 79.12 221 VAL A O 1
ATOM 1756 N N . THR A 1 222 ? -6.251 -0.024 33.873 1.00 81.50 222 THR A N 1
ATOM 1757 C CA . THR A 1 222 ? -5.976 0.036 32.440 1.00 81.50 222 THR A CA 1
ATOM 1758 C C . THR A 1 222 ? -6.503 -1.229 31.774 1.00 81.50 222 THR A C 1
ATOM 1760 O O . THR A 1 222 ? -6.113 -2.348 32.114 1.00 81.50 222 THR A O 1
ATOM 1763 N N . VAL A 1 223 ? -7.411 -1.043 30.820 1.00 73.88 223 VAL A N 1
ATOM 1764 C CA . VAL A 1 223 ? -8.016 -2.106 30.020 1.00 73.88 223 VAL A CA 1
ATOM 1765 C C . VAL A 1 223 ? -7.466 -2.016 28.606 1.00 73.88 223 VAL A C 1
ATOM 1767 O O . VAL A 1 223 ? -7.525 -0.959 27.970 1.00 73.88 223 VAL A O 1
ATOM 1770 N N . LYS A 1 224 ? -6.968 -3.143 28.096 1.00 70.94 224 LYS A N 1
ATOM 1771 C CA . LYS A 1 224 ? -6.398 -3.246 26.751 1.00 70.94 224 LYS A CA 1
ATOM 1772 C C . LYS A 1 224 ? -7.112 -4.317 25.934 1.00 70.94 224 LYS A C 1
ATOM 1774 O O . LYS A 1 224 ? -7.466 -5.373 26.456 1.00 70.94 224 LYS A O 1
ATOM 1779 N N . ASN A 1 225 ? -7.306 -4.035 24.648 1.00 69.19 225 ASN A N 1
ATOM 1780 C CA . ASN A 1 225 ? -7.697 -5.008 23.631 1.00 69.19 225 ASN A CA 1
ATOM 1781 C C . ASN A 1 225 ? -6.876 -4.797 22.345 1.00 69.19 225 ASN A C 1
ATOM 1783 O O . ASN A 1 225 ? -6.027 -3.909 22.269 1.00 69.19 225 ASN A O 1
ATOM 1787 N N . ALA A 1 226 ? -7.156 -5.588 21.307 1.00 62.56 226 ALA A N 1
ATOM 1788 C CA . ALA A 1 226 ? -6.453 -5.518 20.023 1.00 62.56 226 ALA A CA 1
ATOM 1789 C C . ALA A 1 226 ? -6.590 -4.171 19.275 1.00 62.56 226 ALA A C 1
ATOM 1791 O O . ALA A 1 226 ? -5.840 -3.914 18.339 1.00 62.56 226 ALA A O 1
ATOM 1792 N N . THR A 1 227 ? -7.544 -3.318 19.655 1.00 58.06 227 THR A N 1
ATOM 1793 C CA . THR A 1 227 ? -7.870 -2.058 18.954 1.00 58.06 227 THR A CA 1
ATOM 1794 C C . THR A 1 227 ? -7.756 -0.805 19.819 1.00 58.06 227 THR A C 1
ATOM 1796 O O . THR A 1 227 ? -7.949 0.298 19.316 1.00 58.06 227 THR A O 1
ATOM 1799 N N . SER A 1 228 ? -7.523 -0.937 21.124 1.00 62.94 228 SER A N 1
ATOM 1800 C CA . SER A 1 228 ? -7.602 0.176 22.069 1.00 62.94 228 SER A CA 1
ATOM 1801 C C . SER A 1 228 ? -6.941 -0.148 23.409 1.00 62.94 228 SER A C 1
ATOM 1803 O O . SER A 1 228 ? -6.917 -1.295 23.850 1.00 62.94 228 SER A O 1
ATOM 1805 N N . SER A 1 229 ? -6.456 0.899 24.074 1.00 76.62 229 SER A N 1
ATOM 1806 C CA . SER A 1 229 ? -6.053 0.891 25.480 1.00 76.62 229 SER A CA 1
ATOM 1807 C C . SER A 1 229 ? -6.688 2.098 26.166 1.00 76.62 229 SER A C 1
ATOM 1809 O O . SER A 1 229 ? -6.725 3.185 25.580 1.00 76.62 229 SER A O 1
ATOM 1811 N N . PHE A 1 230 ? -7.252 1.920 27.359 1.00 78.56 230 PHE A N 1
ATOM 1812 C CA . PHE A 1 230 ? -7.829 3.021 28.129 1.00 78.56 230 PHE A CA 1
ATOM 1813 C C . PHE A 1 230 ? -7.808 2.752 29.631 1.00 78.56 230 PHE A C 1
ATOM 1815 O O . PHE A 1 230 ? -8.004 1.627 30.080 1.00 78.56 230 PHE A O 1
ATOM 1822 N N . THR A 1 231 ? -7.667 3.827 30.397 1.00 84.62 231 THR A N 1
ATOM 1823 C CA . THR A 1 231 ? -7.756 3.811 31.856 1.00 84.62 231 THR A CA 1
ATOM 1824 C C . THR A 1 231 ? -9.178 4.141 32.304 1.00 84.62 231 THR A C 1
ATOM 1826 O O . THR A 1 231 ? -9.827 5.033 31.746 1.00 84.62 231 THR A O 1
ATOM 1829 N N . LEU A 1 232 ? -9.684 3.409 33.296 1.00 83.06 232 LEU A N 1
ATOM 1830 C CA . LEU A 1 232 ? -11.002 3.600 33.890 1.00 83.06 232 LEU A CA 1
ATOM 1831 C C . LEU A 1 232 ? -10.870 3.767 35.410 1.00 83.06 232 LEU A C 1
ATOM 1833 O O . LEU A 1 232 ? -10.377 2.866 36.084 1.00 83.06 232 LEU A O 1
ATOM 1837 N N . LYS A 1 233 ? -11.326 4.906 35.945 1.00 85.00 233 LYS A N 1
ATOM 1838 C CA . LYS A 1 233 ? -11.402 5.145 37.399 1.00 85.00 233 LYS A CA 1
ATOM 1839 C C . LYS A 1 233 ? -12.497 4.301 38.050 1.00 85.00 233 LYS A C 1
ATOM 1841 O O . LYS A 1 233 ? -13.419 3.868 37.357 1.00 85.00 233 LYS A O 1
ATOM 1846 N N . GLY A 1 234 ? -12.420 4.092 39.361 1.00 83.81 234 GLY A N 1
ATOM 1847 C CA . GLY A 1 234 ? -13.466 3.421 40.132 1.00 83.81 234 GLY A CA 1
ATOM 1848 C C . GLY A 1 234 ? -14.838 4.083 40.012 1.00 83.81 234 GLY A C 1
ATOM 1849 O O . GLY A 1 234 ? -14.940 5.294 39.809 1.00 83.81 234 GLY A O 1
ATOM 1850 N N . GLY A 1 235 ? -15.897 3.271 40.038 1.00 81.06 235 GLY A N 1
ATOM 1851 C CA . GLY A 1 235 ? -17.282 3.726 39.872 1.00 81.06 235 GLY A CA 1
ATOM 1852 C C . GLY A 1 235 ? -17.652 4.204 38.460 1.00 81.06 235 GLY A C 1
ATOM 1853 O O . GLY A 1 235 ? -18.750 4.722 38.251 1.00 81.06 235 GLY A O 1
ATOM 1854 N N . LYS A 1 236 ? -16.764 4.065 37.465 1.00 86.06 236 LYS A N 1
ATOM 1855 C CA . LYS A 1 236 ? -17.025 4.481 36.079 1.00 86.06 236 LYS A CA 1
ATOM 1856 C C . LYS A 1 236 ? -17.339 3.287 35.189 1.00 86.06 236 LYS A C 1
ATOM 1858 O O . LYS A 1 236 ? -16.985 2.145 35.458 1.00 86.06 236 LYS A O 1
ATOM 1863 N N . ALA A 1 237 ? -17.999 3.572 34.074 1.00 84.88 237 ALA A N 1
ATOM 1864 C CA . ALA A 1 237 ? -18.233 2.596 33.029 1.00 84.88 237 ALA A CA 1
ATOM 1865 C C . ALA A 1 237 ? -17.880 3.178 31.665 1.00 84.88 237 ALA A C 1
ATOM 1867 O O . ALA A 1 237 ? -18.027 4.379 31.427 1.00 84.88 237 ALA A O 1
ATOM 1868 N N . LYS A 1 238 ? -17.442 2.314 30.754 1.00 82.00 238 LYS A N 1
ATOM 1869 C CA . LYS A 1 238 ? -17.158 2.671 29.367 1.00 82.00 238 LYS A CA 1
ATOM 1870 C C . LYS A 1 238 ? -17.628 1.571 28.437 1.00 82.00 238 LYS A C 1
ATOM 1872 O O . LYS A 1 238 ? -17.406 0.389 28.687 1.00 82.00 238 LYS A O 1
ATOM 1877 N N . VAL A 1 239 ? -18.270 1.976 27.349 1.00 81.31 239 VAL A N 1
ATOM 1878 C CA . VAL A 1 239 ? -18.612 1.065 26.260 1.00 81.31 239 VAL A CA 1
ATOM 1879 C C . VAL A 1 239 ? -17.411 0.948 25.334 1.00 81.31 239 VAL A C 1
ATOM 1881 O O . VAL A 1 239 ? -16.842 1.952 24.901 1.00 81.31 239 VAL A O 1
ATOM 1884 N N . ILE A 1 240 ? -17.032 -0.286 25.042 1.00 76.12 240 ILE A N 1
ATOM 1885 C CA . ILE A 1 240 ? -15.938 -0.636 24.147 1.00 76.12 240 ILE A CA 1
ATOM 1886 C C . ILE A 1 240 ? -16.440 -1.528 23.027 1.00 76.12 240 ILE A C 1
ATOM 1888 O O . ILE A 1 240 ? -17.499 -2.141 23.122 1.00 76.12 240 ILE A O 1
ATOM 1892 N N . LYS A 1 241 ? -15.647 -1.602 21.966 1.00 74.44 241 LYS A N 1
ATOM 1893 C CA . LYS A 1 241 ? -15.914 -2.422 20.792 1.00 74.44 241 LYS A CA 1
ATOM 1894 C C . LYS A 1 241 ? -14.981 -3.629 20.796 1.00 74.44 241 LYS A C 1
ATOM 1896 O O . LYS A 1 241 ? -13.771 -3.460 20.948 1.00 74.44 241 LYS A O 1
ATOM 1901 N N . LEU A 1 242 ? -15.546 -4.822 20.644 1.00 71.31 242 LEU A N 1
ATOM 1902 C CA . LEU A 1 242 ? -14.826 -6.091 20.547 1.00 71.31 242 LEU A CA 1
ATOM 1903 C C . LEU A 1 242 ? -15.273 -6.855 19.305 1.00 71.31 242 LEU A C 1
ATOM 1905 O O . LEU A 1 242 ? -16.405 -6.718 18.861 1.00 71.31 242 LEU A O 1
ATOM 1909 N N . PHE A 1 243 ? -14.395 -7.676 18.757 1.00 73.00 243 PHE A N 1
ATOM 1910 C CA . PHE A 1 243 ? -14.708 -8.620 17.685 1.00 73.00 243 PHE A CA 1
ATOM 1911 C C . PHE A 1 243 ? -14.328 -10.030 18.132 1.00 73.00 243 PHE A C 1
ATOM 1913 O O . PHE A 1 243 ? -13.616 -10.205 19.124 1.00 73.00 243 PHE A O 1
ATOM 1920 N N . GLU A 1 244 ? -14.815 -11.039 17.418 1.00 67.81 244 GLU A N 1
ATOM 1921 C CA . GLU A 1 244 ? -14.499 -12.437 17.711 1.00 67.81 244 GLU A CA 1
ATOM 1922 C C . GLU A 1 244 ? -12.976 -12.667 17.743 1.00 67.81 244 GLU A C 1
ATOM 1924 O O . GLU A 1 244 ? -12.250 -12.206 16.863 1.00 67.81 244 GLU A O 1
ATOM 1929 N N . GLY A 1 245 ? -12.478 -13.304 18.808 1.00 63.03 245 GLY A N 1
ATOM 1930 C CA . GLY A 1 245 ? -11.041 -13.472 19.067 1.00 63.03 245 GLY A CA 1
ATOM 1931 C C . GLY A 1 245 ? -10.359 -12.303 19.796 1.00 63.03 245 GLY A C 1
ATOM 1932 O O . GLY A 1 245 ? -9.180 -12.402 20.130 1.00 63.03 245 GLY A O 1
ATOM 1933 N N . SER A 1 246 ? -11.069 -11.209 20.094 1.00 67.00 246 SER A N 1
ATOM 1934 C CA . SER A 1 246 ? -10.543 -10.160 20.975 1.00 67.00 246 SER A CA 1
ATOM 1935 C C . SER A 1 246 ? -10.412 -10.670 22.410 1.00 67.00 246 SER A C 1
ATOM 1937 O O . SER A 1 246 ? -11.377 -11.173 22.982 1.00 67.00 246 SER A O 1
ATOM 1939 N N . SER A 1 247 ? -9.249 -10.460 23.023 1.00 68.25 247 SER A N 1
ATOM 1940 C CA . SER A 1 247 ? -9.058 -10.619 24.463 1.00 68.25 247 SER A CA 1
ATOM 1941 C C . SER A 1 247 ? -9.093 -9.260 25.162 1.00 68.25 247 SER A C 1
ATOM 1943 O O . SER A 1 247 ? -8.685 -8.236 24.606 1.00 68.25 247 SER A O 1
ATOM 1945 N N . LEU A 1 248 ? -9.611 -9.256 26.389 1.00 72.88 248 LEU A N 1
ATOM 1946 C CA . LEU A 1 248 ? -9.477 -8.142 27.319 1.00 72.88 248 LEU A CA 1
ATOM 1947 C C . LEU A 1 248 ? -8.446 -8.528 28.367 1.00 72.88 248 LEU A C 1
ATOM 1949 O O . LEU A 1 248 ? -8.589 -9.560 29.020 1.00 72.88 248 LEU A O 1
ATOM 1953 N N . SER A 1 249 ? -7.432 -7.690 28.542 1.00 74.75 249 SER A N 1
ATOM 1954 C CA . SER A 1 249 ? -6.465 -7.832 29.627 1.00 74.75 249 SER A CA 1
ATOM 1955 C C . SER A 1 249 ? -6.530 -6.623 30.550 1.00 74.75 249 SER A C 1
ATOM 1957 O O . SER A 1 249 ? -6.663 -5.484 30.091 1.00 74.75 249 SER A O 1
ATOM 1959 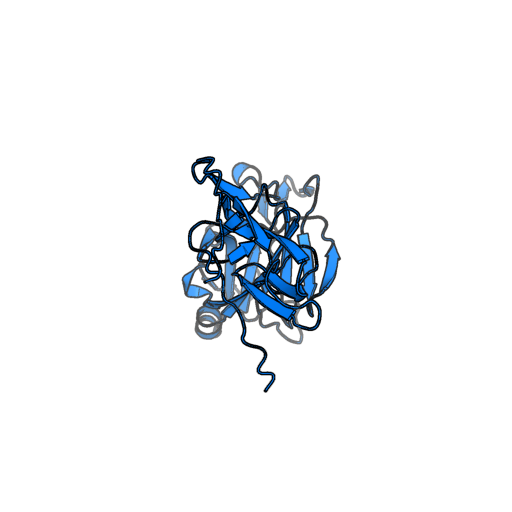N N . LEU A 1 250 ? -6.418 -6.888 31.849 1.00 71.94 250 LEU A N 1
ATOM 1960 C CA . LEU A 1 250 ? -6.267 -5.874 32.886 1.00 71.94 250 LEU A CA 1
ATOM 1961 C C . LEU A 1 250 ? -4.774 -5.751 33.184 1.00 71.94 250 LEU A C 1
ATOM 1963 O O . LEU A 1 250 ? -4.145 -6.738 33.570 1.00 71.94 250 LEU A O 1
ATOM 1967 N N . GLU A 1 251 ? -4.204 -4.566 32.999 1.00 66.44 251 GLU A N 1
ATOM 1968 C CA . GLU A 1 251 ? -2.845 -4.302 33.468 1.00 66.44 251 GLU A CA 1
ATOM 1969 C C . GLU A 1 251 ? -2.904 -3.937 34.952 1.00 66.44 251 GLU A C 1
ATOM 1971 O O . GLU A 1 251 ? -3.626 -3.029 35.374 1.00 66.44 251 GLU A O 1
ATOM 1976 N N . LYS A 1 252 ? -2.173 -4.703 35.764 1.00 54.38 252 LYS A N 1
ATOM 1977 C CA . LYS A 1 252 ? -2.043 -4.452 37.195 1.00 54.38 252 LYS A CA 1
ATOM 1978 C C . LYS A 1 252 ? -1.082 -3.275 37.359 1.00 54.38 252 LYS A C 1
ATOM 1980 O O . LYS A 1 252 ? 0.131 -3.468 37.333 1.00 54.38 252 LYS A O 1
ATOM 1985 N N . ASN A 1 253 ? -1.608 -2.065 37.531 1.00 48.53 253 ASN A N 1
ATOM 1986 C CA . ASN A 1 253 ? -0.803 -0.979 38.079 1.00 48.53 253 ASN A CA 1
ATOM 1987 C C . ASN A 1 253 ? -0.545 -1.341 39.542 1.00 48.53 253 ASN A C 1
ATOM 1989 O O . ASN A 1 253 ? -1.446 -1.280 40.376 1.00 48.53 253 ASN A O 1
ATOM 1993 N N . GLY A 1 254 ? 0.654 -1.853 39.820 1.00 46.19 254 GLY A N 1
ATOM 1994 C CA . GLY A 1 254 ? 1.078 -2.158 41.176 1.00 46.19 254 GLY A CA 1
ATOM 1995 C C . GLY A 1 254 ? 1.022 -0.888 42.013 1.00 46.19 254 GLY A C 1
ATOM 1996 O O . GLY A 1 254 ? 1.799 0.033 41.787 1.00 46.19 254 GLY A O 1
ATOM 1997 N N . VAL A 1 255 ? 0.104 -0.854 42.970 1.00 40.19 255 VAL A N 1
ATOM 1998 C CA . VAL A 1 255 ? 0.136 0.077 44.092 1.00 40.19 255 VAL A CA 1
ATOM 1999 C C . VAL A 1 255 ? 0.044 -0.802 45.332 1.00 40.19 255 VAL A C 1
ATOM 2001 O O . VAL A 1 255 ? -0.949 -1.510 45.511 1.00 40.19 255 VAL A O 1
ATOM 2004 N N . TYR A 1 256 ? 1.152 -0.849 46.074 1.00 37.12 256 TYR A N 1
ATOM 2005 C CA . TYR A 1 256 ? 1.209 -1.372 47.438 1.00 37.12 256 TYR A CA 1
ATOM 2006 C C . TYR A 1 256 ? 0.496 -0.406 48.381 1.00 37.12 256 TYR A C 1
ATOM 2008 O O . TYR A 1 256 ? 0.646 0.819 48.164 1.00 37.12 256 TYR A O 1
#

Sequence (256 aa):
MAAILLASFMCSCKPKSVTLIVDEYKDDRCENQWFYTYGGGLGACVKFSSPGFLRITGIRIYGTYKYNWGFKNQADNNLFTIEVRDSRLNLLFRESYKYSSYFKGFQSSFLGGGIPEDAPLWALIPVNVTVGTGSFYVIVYTNANFMVFMNKTNYGLYIGTDVCEVGGRNLFPSSSNSYLFEDGAIKRSLKFNYLIRAEGVVIPVYSIKVSTENLPESLEVTVKNATSSFTLKGGKAKVIKLFEGSSLSLEKNGVY

Nearest PDB structures (foldseek):
  6ds5-assembly1_A  TM=3.154E-01  e=1.749E-01  Homo sapiens
  7kx0-assembly1_C  TM=3.141E-01  e=2.315E+00  Homo sapiens
  6uc6-assembly2_B  TM=2.203E-01  e=6.441E+00  Clostridium botulinum
  6g5k-assembly1_A  TM=1.911E-01  e=5.565E+00  Clostridium botulinum

Solvent-accessible surface area (backbone atoms only — not comparable to full-atom values): 14447 Å² total; per-residue (Å²): 136,87,81,82,82,81,79,77,81,84,76,88,61,76,72,44,78,48,75,51,74,69,54,78,66,55,76,94,71,44,78,43,70,45,66,48,67,31,38,95,69,37,19,54,25,39,56,48,76,43,98,35,39,31,38,34,52,26,39,36,38,31,23,26,29,42,16,31,88,95,28,54,70,58,37,42,68,32,53,31,34,46,34,34,24,43,74,85,52,48,82,72,44,76,52,73,45,48,39,57,79,61,37,46,75,46,75,53,62,94,88,64,76,77,83,59,88,84,43,52,42,79,26,77,43,82,41,89,46,76,45,61,69,43,48,32,35,43,31,41,29,28,62,23,44,68,41,95,89,46,106,45,61,46,20,32,38,30,38,30,34,31,31,26,27,51,95,93,39,81,44,63,42,98,58,55,48,14,30,40,28,42,95,78,38,83,75,42,83,42,74,32,20,54,42,57,31,46,30,27,32,38,50,58,70,43,75,42,74,51,70,30,71,90,38,58,66,92,43,71,42,39,42,37,43,92,87,51,73,50,77,45,45,22,61,39,71,49,78,43,79,41,41,93,90,59,57,82,47,76,53,81,78,87,74,133

Foldseek 3Di:
DDDDDWDWDDDDDDWDKDKWDDAPADPVQFPDWDKDWDADFKWKKFKTADPFWWWFFWKKFWWAKEAEPPCVVVQQADKKKKFKAAPVLHTFDIDIDGRVVWFYYDYDDPVDDDDPPPRIDTGIGTDTTIYGGTMMMIIMHFNFADDPPDRDTNMTIIWTWSFHDDPNDTDFDPDFRIAIDGPSDGDGTDSIHTPMMTITIRFDKIKTKDAQAVAPQPDWKWKDKSPDIDIDGHGDIDIDIDTPPIDIDIDDPDDD

pLDDT: mean 85.24, std 16.29, range [27.94, 98.81]